Protein AF-A0AAD5QE75-F1 (afdb_monomer)

pLDDT: mean 71.75, std 21.73, range [26.88, 98.44]

Nearest PDB structures (foldseek):
  4ufr-assembly1_A  TM=6.662E-01  e=8.100E-03  Homo sapiens
  4kng-assembly1_A  TM=7.161E-01  e=2.241E-02  Homo sapiens
  7n3t-assembly2_B  TM=7.600E-01  e=3.543E-02  Homo sapiens
  4qxf-assembly1_A  TM=6.062E-01  e=1.418E-02  Homo sapiens
  8wvw-assembly1_A  TM=4.714E-01  e=1.550E-01  Homo sapiens

Sequence (348 aa):
MSASEFANAVCTRVDRNTLTTNCFSACGSKFPLCVNYAARPSNESLKEGDGNYYYQGCAYTKMKTCVSEVGPNACELQCLQAKNEKNEEWIMDVAPPQADRAETSLFLYVDKLKLPPSLRHLKIVGTTELTRKVPLAFASDAFASGSGLQNMTILDVSVESINNNIFPTNLTRLVIQRTQLKVFEPLGNRRLPELRSLDLSENSLEAIPPVVFELESLKELHLQHNSIKDAYLTSSQVSFLRKLDVLDLKVSDDPAENCETALNVTPVIAQLRHPQLLSVLGLMWEDMHTMSVVSEFMNRGTLEEFLLAPDNGLTWRNFKKKAAHDITYDPSMRPSAQYVTAMLQHLP

Radius of gyration: 27.51 Å; Cα contacts (8 Å, |Δi|>4): 706; chains: 1; bounding box: 67×43×83 Å

Mean predicted aligned error: 15.21 Å

Solvent-accessible surface area (backbone atoms only — not comparable to full-atom values): 19349 Å² total; per-residue (Å²): 136,71,89,72,71,59,78,73,55,68,45,69,70,38,93,44,10,28,33,29,36,83,43,70,83,72,38,97,52,100,67,29,40,25,35,41,36,11,57,72,71,91,47,75,74,75,54,69,75,92,72,60,71,42,46,72,44,40,70,83,50,66,30,88,46,43,44,68,63,42,50,94,61,51,28,42,34,35,38,51,45,54,79,44,68,60,72,36,36,40,47,39,39,40,31,77,48,42,69,91,38,62,34,33,37,60,53,38,32,36,42,52,36,61,48,57,69,62,27,28,33,44,36,42,34,30,49,82,88,46,98,60,60,55,57,48,48,69,36,70,39,18,35,51,54,26,81,36,30,29,36,42,38,40,32,37,29,30,30,52,62,38,77,40,40,31,69,38,50,60,24,33,34,42,37,43,30,49,18,55,28,51,43,65,42,46,36,83,95,54,70,47,66,51,25,28,35,43,33,48,25,43,27,45,25,50,48,82,47,72,59,61,78,69,34,81,47,43,29,33,42,35,40,25,44,18,59,58,64,58,68,76,77,53,74,66,53,53,54,53,61,69,66,33,82,38,78,43,64,54,62,48,94,48,63,74,58,39,59,60,48,49,64,41,41,46,61,51,58,58,65,62,76,47,102,58,46,77,45,59,78,47,78,43,69,81,50,91,88,42,75,45,76,42,56,46,71,47,100,84,62,58,69,65,62,59,63,67,40,95,78,71,90,67,46,76,70,59,51,54,55,50,55,58,50,57,70,76,67,48,89,85,72,77,72,76,88,71,64,68,68,66,69,72,77,77,72,136

InterPro domains:
  IPR001611 Leucine-rich repeat [PF13855] (169-228)
  IPR001611 Leucine-rich repeat [PS51450] (194-215)
  IPR003591 Leucine-rich repeat, typical subtype [SM00369] (192-215)
  IPR011009 Protein kinase-like domain superfamily [SSF56112] (264-321)
  IPR032675 Leucine-rich repeat domain superfamily [G3DSA:3.80.10.10] (92-266)

Foldseek 3Di:
DDPPVLQPDADDADQAFEWEQSPSCLAPDPFWIKTWAHDDDPDVVSVPDDDSLRHLACVVQVAPQWDFLRGPNTIIMGTADFPDPPPAEGEAEQDRDHNPHRRYDHGAEQAQGQHDQNHAEYEYEYDPVDPDAAHHYYDACSPQNNNNYAEYEYYRHADQEQQHQPDHQNHQEYAYALHQHAYYNNAPPHANANHAEYHPAHHAHQADHPNLLVRPNYAEYHHHNYNHQDQDDDPSRLVSQVNHVYDHNHHDPDLVSCVVSLVSCFNVVQSNDDQFFQGFPGWDAPDSRDIDTRTDGDPDGYPVVVQPPPDPPDDPVVVVVVVVVVVVPPPVDDDDPPPVVVVPPDDD

Structure (mmCIF, N/CA/C/O backbone):
data_AF-A0AAD5QE75-F1
#
_entry.id   AF-A0AAD5QE75-F1
#
loop_
_atom_site.group_PDB
_atom_site.id
_atom_site.type_symbol
_atom_site.label_atom_id
_atom_site.label_alt_id
_atom_site.label_comp_id
_atom_site.label_asym_id
_atom_site.label_entity_id
_atom_site.label_seq_id
_atom_site.pdbx_PDB_ins_code
_atom_site.Cartn_x
_atom_site.Cartn_y
_atom_site.Cartn_z
_atom_site.occupancy
_atom_site.B_iso_or_equiv
_atom_site.auth_seq_id
_atom_site.auth_comp_id
_atom_site.auth_asym_id
_atom_site.auth_atom_id
_atom_site.pdbx_PDB_model_num
ATOM 1 N N . MET A 1 1 ? -6.582 16.476 -20.661 1.00 41.59 1 MET A N 1
ATOM 2 C CA . MET A 1 1 ? -5.282 16.837 -21.269 1.00 41.59 1 MET A CA 1
ATOM 3 C C . MET A 1 1 ? -5.166 16.108 -22.598 1.00 41.59 1 MET A C 1
ATOM 5 O O . MET A 1 1 ? -5.409 14.906 -22.632 1.00 41.59 1 MET A O 1
ATOM 9 N N . SER A 1 2 ? -4.960 16.851 -23.687 1.00 33.44 2 SER A N 1
ATOM 10 C CA . SER A 1 2 ? -4.963 16.365 -25.076 1.00 33.44 2 SER A CA 1
ATOM 11 C C . SER A 1 2 ? -3.724 15.524 -25.405 1.00 33.44 2 SER A C 1
ATOM 13 O O . SER A 1 2 ? -2.684 15.648 -24.765 1.00 33.44 2 SER A O 1
ATOM 15 N N . ALA 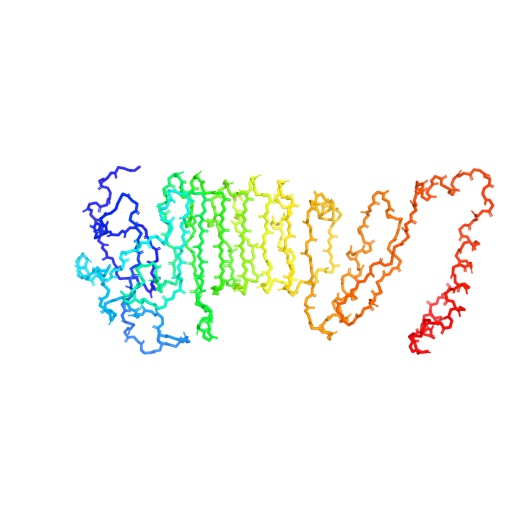A 1 3 ? -3.816 14.696 -26.449 1.00 36.47 3 ALA A N 1
ATOM 16 C CA . ALA A 1 3 ? -2.750 13.820 -26.957 1.00 36.47 3 ALA A CA 1
ATOM 17 C C . ALA A 1 3 ? -1.451 14.547 -27.398 1.00 36.47 3 ALA A C 1
ATOM 19 O O . ALA A 1 3 ? -0.483 13.902 -27.786 1.00 36.47 3 ALA A O 1
ATOM 20 N N . SER A 1 4 ? -1.413 15.880 -27.324 1.00 38.09 4 SER A N 1
ATOM 21 C CA . SER A 1 4 ? -0.320 16.745 -27.777 1.00 38.09 4 SER A CA 1
ATOM 22 C C . SER A 1 4 ? 0.799 16.981 -26.753 1.00 38.09 4 SER A C 1
ATOM 24 O O . SER A 1 4 ? 1.866 17.431 -27.149 1.00 38.09 4 SER A O 1
ATOM 26 N N . GLU A 1 5 ? 0.606 16.688 -25.461 1.00 44.78 5 GLU A N 1
ATOM 27 C CA . GLU A 1 5 ? 1.659 16.895 -24.439 1.00 44.78 5 GLU A CA 1
ATOM 28 C C . GLU A 1 5 ? 2.673 15.740 -24.361 1.00 44.78 5 GLU A C 1
ATOM 30 O O . GLU A 1 5 ? 3.778 15.925 -23.863 1.00 44.78 5 GLU A O 1
ATOM 35 N N . PHE A 1 6 ? 2.344 14.560 -24.901 1.00 46.94 6 PHE A N 1
ATOM 36 C CA . PHE A 1 6 ? 3.234 13.387 -24.888 1.00 46.94 6 PHE A CA 1
ATOM 37 C C . PHE A 1 6 ? 4.093 13.247 -26.147 1.00 46.94 6 PHE A C 1
ATOM 39 O O . PHE A 1 6 ? 5.061 12.492 -26.135 1.00 46.94 6 PHE A O 1
ATOM 46 N N . ALA A 1 7 ? 3.791 13.995 -27.213 1.00 44.53 7 ALA A N 1
ATOM 47 C CA . ALA A 1 7 ? 4.540 13.927 -28.469 1.00 44.53 7 ALA A CA 1
ATOM 48 C C . ALA A 1 7 ? 5.992 14.441 -28.345 1.00 44.53 7 ALA A C 1
ATOM 50 O O . ALA A 1 7 ? 6.818 14.111 -29.187 1.00 44.53 7 ALA A O 1
ATOM 51 N N . ASN A 1 8 ? 6.311 15.188 -27.277 1.00 50.94 8 ASN A N 1
ATOM 52 C CA . ASN A 1 8 ? 7.639 15.762 -27.016 1.00 50.94 8 ASN A CA 1
ATOM 53 C C . ASN A 1 8 ? 8.255 15.324 -25.674 1.00 50.94 8 ASN A C 1
ATOM 55 O O . ASN A 1 8 ? 9.246 15.910 -25.236 1.00 50.94 8 ASN A O 1
ATOM 59 N N . ALA A 1 9 ? 7.681 14.331 -24.987 1.00 66.38 9 ALA A N 1
ATOM 60 C CA . ALA A 1 9 ? 8.251 13.858 -23.731 1.00 66.38 9 ALA A CA 1
ATOM 61 C C . ALA A 1 9 ? 9.577 13.133 -24.013 1.00 66.38 9 ALA A C 1
ATOM 63 O O . ALA A 1 9 ? 9.605 12.060 -24.613 1.00 66.38 9 ALA A O 1
ATOM 64 N N . VAL A 1 10 ? 10.687 13.737 -23.597 1.00 79.69 10 VAL A N 1
ATOM 65 C CA . VAL A 1 10 ? 12.014 13.125 -23.676 1.00 79.69 10 VAL A CA 1
ATOM 66 C C . VAL A 1 10 ? 12.173 12.184 -22.492 1.00 79.69 10 VAL A C 1
ATOM 68 O O . VAL A 1 10 ? 12.075 12.619 -21.345 1.00 79.69 10 VAL A O 1
ATOM 71 N N . CYS A 1 11 ? 12.438 10.905 -22.758 1.00 85.38 11 CYS A N 1
ATOM 72 C CA . CYS A 1 11 ? 12.777 9.988 -21.681 1.00 85.38 11 CYS A CA 1
ATOM 73 C C . CYS A 1 11 ? 14.084 10.422 -21.022 1.00 85.38 11 CYS A C 1
ATOM 75 O O . CYS A 1 11 ? 15.096 10.594 -21.701 1.00 85.38 11 CYS A O 1
ATOM 77 N N . THR A 1 12 ? 14.063 10.610 -19.708 1.00 84.56 12 THR A N 1
ATOM 78 C CA . THR A 1 12 ? 15.249 10.820 -18.882 1.00 84.56 12 THR A CA 1
ATOM 79 C C . THR A 1 12 ? 15.516 9.564 -18.067 1.00 84.56 12 THR A C 1
ATOM 81 O O . THR A 1 12 ? 14.592 8.862 -17.643 1.00 84.56 12 THR A O 1
ATOM 84 N N . ARG A 1 13 ? 16.799 9.259 -17.863 1.00 81.88 13 ARG A N 1
ATOM 85 C CA . ARG A 1 13 ? 17.197 8.160 -16.983 1.00 81.88 13 ARG A CA 1
ATOM 86 C C . ARG A 1 13 ? 16.796 8.515 -15.559 1.00 81.88 13 ARG A C 1
ATOM 88 O O . ARG A 1 13 ? 17.139 9.588 -15.072 1.00 81.88 13 ARG A O 1
ATOM 95 N N . VAL A 1 14 ? 16.042 7.618 -14.943 1.00 86.25 14 VAL A N 1
ATOM 96 C CA . VAL A 1 14 ? 15.580 7.746 -13.563 1.00 86.25 14 VAL A CA 1
ATOM 97 C C . VAL A 1 14 ? 16.655 7.257 -12.600 1.00 86.25 14 VAL A C 1
ATOM 99 O O . VAL A 1 14 ? 17.498 6.439 -12.967 1.00 86.25 14 VAL A O 1
ATOM 102 N N . ASP A 1 15 ? 16.607 7.735 -11.359 1.00 83.69 15 ASP A N 1
ATOM 103 C CA . ASP A 1 15 ? 17.534 7.299 -10.308 1.00 83.69 15 ASP A CA 1
ATOM 104 C C . ASP A 1 15 ? 17.198 5.897 -9.782 1.00 83.69 15 ASP A C 1
ATOM 106 O O . ASP A 1 15 ? 18.055 5.205 -9.237 1.00 83.69 15 ASP A O 1
ATOM 110 N N . ARG A 1 16 ? 15.934 5.471 -9.920 1.00 87.69 16 ARG A N 1
ATOM 111 C CA . ARG A 1 16 ? 15.419 4.169 -9.470 1.00 87.69 16 ARG A CA 1
ATOM 112 C C . ARG A 1 16 ? 14.416 3.625 -10.476 1.00 87.69 16 ARG A C 1
ATOM 114 O O . ARG A 1 16 ? 13.690 4.412 -11.081 1.00 87.69 16 ARG A O 1
ATOM 121 N N . ASN A 1 17 ? 14.318 2.301 -10.598 1.00 91.69 17 ASN A N 1
ATOM 122 C CA . ASN A 1 17 ? 13.326 1.667 -11.470 1.00 91.69 17 ASN A CA 1
ATOM 123 C C . ASN A 1 17 ? 11.926 2.188 -11.146 1.00 91.69 17 ASN A C 1
ATOM 125 O O . ASN A 1 17 ? 11.450 2.038 -10.018 1.00 91.69 17 ASN A O 1
ATOM 129 N N . THR A 1 18 ? 11.289 2.812 -12.129 1.00 93.25 18 THR A N 1
ATOM 130 C CA . THR A 1 18 ? 10.059 3.575 -11.925 1.00 93.25 18 THR A CA 1
ATOM 131 C C . THR A 1 18 ? 8.933 2.991 -12.757 1.00 93.25 18 THR A C 1
ATOM 133 O O . THR A 1 18 ? 9.005 2.987 -13.985 1.00 93.25 18 THR A O 1
ATOM 136 N N . LEU A 1 19 ? 7.880 2.533 -12.087 1.00 94.94 19 LEU A N 1
ATOM 137 C CA . LEU A 1 19 ? 6.618 2.162 -12.705 1.00 94.94 19 LEU A CA 1
ATOM 138 C C . LEU A 1 19 ? 5.841 3.430 -13.067 1.00 94.94 19 LEU A C 1
ATOM 140 O O . LEU A 1 19 ? 5.550 4.254 -12.201 1.00 94.94 19 LEU A O 1
ATOM 144 N N . THR A 1 20 ? 5.484 3.576 -14.339 1.00 93.75 20 THR A N 1
ATOM 145 C CA . THR A 1 20 ? 4.761 4.743 -14.846 1.00 93.75 20 THR A CA 1
ATOM 146 C C . THR A 1 20 ? 3.844 4.369 -16.008 1.00 93.75 20 THR A C 1
ATOM 148 O O . THR A 1 20 ? 3.914 3.282 -16.580 1.00 93.75 20 THR A O 1
ATOM 151 N N . THR A 1 21 ? 2.974 5.307 -16.376 1.00 91.88 21 THR A N 1
ATOM 152 C CA . THR A 1 21 ? 2.206 5.250 -17.630 1.00 91.88 21 THR A CA 1
ATOM 153 C C . THR A 1 21 ? 2.757 6.172 -18.714 1.00 91.88 21 THR A C 1
ATOM 155 O O . THR A 1 21 ? 2.266 6.188 -19.844 1.00 91.88 21 THR A O 1
ATOM 158 N N . ASN A 1 22 ? 3.800 6.945 -18.403 1.00 90.88 22 ASN A N 1
ATOM 159 C CA . ASN A 1 22 ? 4.518 7.731 -19.394 1.00 90.88 22 ASN A CA 1
ATOM 160 C C . ASN A 1 22 ? 5.547 6.858 -20.121 1.00 90.88 22 ASN A C 1
ATOM 162 O O . ASN A 1 22 ? 6.738 6.908 -19.840 1.00 90.88 22 ASN A O 1
ATOM 166 N N . CYS A 1 23 ? 5.070 6.044 -21.059 1.00 91.25 23 CYS A N 1
ATOM 167 C CA . CYS A 1 23 ? 5.911 5.088 -21.780 1.00 91.25 23 CYS A CA 1
ATOM 168 C C . CYS A 1 23 ? 6.504 5.641 -23.080 1.00 91.25 23 CYS A C 1
ATOM 170 O O . CYS A 1 23 ? 6.894 4.856 -23.935 1.00 91.25 23 CYS A O 1
ATOM 172 N N . PHE A 1 24 ? 6.535 6.968 -23.263 1.00 89.69 24 PHE A N 1
ATOM 173 C CA . PHE A 1 24 ? 7.198 7.649 -24.391 1.00 89.69 24 PHE A CA 1
ATOM 174 C C . PHE A 1 24 ? 6.843 7.078 -25.777 1.00 89.69 24 PHE A C 1
ATOM 176 O O . PHE A 1 24 ? 7.686 6.987 -26.665 1.00 89.69 24 PHE A O 1
ATOM 183 N N . SER A 1 25 ? 5.586 6.661 -25.954 1.00 86.50 25 SER A N 1
ATOM 184 C CA . SER A 1 25 ? 5.075 5.986 -27.161 1.00 86.50 25 SER A CA 1
ATOM 185 C C . SER A 1 25 ? 5.722 4.629 -27.496 1.00 86.50 25 SER A C 1
ATOM 187 O O . SER A 1 25 ? 5.431 4.066 -28.546 1.00 86.50 25 SER A O 1
ATOM 189 N N . ALA A 1 26 ? 6.552 4.073 -26.608 1.00 89.38 26 ALA A N 1
ATOM 190 C CA . ALA A 1 26 ? 7.213 2.781 -26.792 1.00 89.38 26 ALA A CA 1
ATOM 191 C C . ALA A 1 26 ? 6.274 1.584 -26.560 1.00 89.38 26 ALA A C 1
ATOM 193 O O . ALA A 1 26 ? 6.422 0.546 -27.199 1.00 89.38 26 ALA A O 1
ATOM 194 N N . CYS A 1 27 ? 5.292 1.722 -25.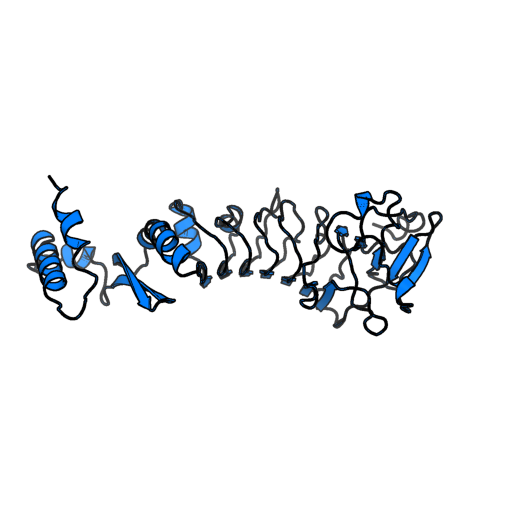663 1.00 89.56 27 CYS A N 1
ATOM 195 C CA . CYS A 1 27 ? 4.354 0.651 -25.324 1.00 89.56 27 CYS A CA 1
ATOM 196 C C . CYS A 1 27 ? 2.999 0.874 -26.016 1.00 89.56 27 CYS A C 1
ATOM 198 O O . CYS A 1 27 ? 2.302 1.847 -25.731 1.00 89.56 27 CYS A O 1
ATOM 200 N N . GLY A 1 28 ? 2.626 -0.021 -26.937 1.00 77.56 28 GLY A N 1
ATOM 201 C CA . GLY A 1 28 ? 1.464 0.107 -27.832 1.00 77.56 28 GLY A CA 1
ATOM 202 C C . GLY A 1 28 ? 0.093 -0.176 -27.199 1.00 77.56 28 GLY A C 1
ATOM 203 O O . GLY A 1 28 ? -0.627 -1.043 -27.684 1.00 77.56 28 GLY A O 1
ATOM 204 N N . SER A 1 29 ? -0.286 0.545 -26.138 1.00 76.44 29 SER A N 1
ATOM 205 C CA . SER A 1 29 ? -1.600 0.438 -25.473 1.00 76.44 29 SER A CA 1
ATOM 206 C C . SER A 1 29 ? -2.258 1.809 -25.273 1.00 76.44 29 SER A C 1
ATOM 208 O O . SER A 1 29 ? -1.580 2.831 -25.190 1.00 76.44 29 SER A O 1
ATOM 210 N N . LYS A 1 30 ? -3.596 1.834 -25.160 1.00 76.25 30 LYS A N 1
ATOM 211 C CA . LYS A 1 30 ? -4.371 3.034 -24.783 1.00 76.25 30 LYS A CA 1
ATOM 212 C C . LYS A 1 30 ? -4.062 3.491 -23.350 1.00 76.25 30 LYS A C 1
ATOM 214 O O . LYS A 1 30 ? -4.105 4.687 -23.072 1.00 76.25 30 LYS A O 1
ATOM 219 N N . PHE A 1 31 ? -3.750 2.546 -22.465 1.00 79.56 31 PHE A N 1
ATOM 220 C CA . PHE A 1 31 ? -3.297 2.784 -21.094 1.00 79.56 31 PHE A CA 1
ATOM 221 C C . PHE A 1 31 ? -1.982 2.024 -20.900 1.00 79.56 31 PHE A C 1
ATOM 223 O O . PHE A 1 31 ? -1.985 0.929 -20.337 1.00 79.56 31 PHE A O 1
ATOM 230 N N . PRO A 1 32 ? -0.871 2.531 -21.460 1.00 87.81 32 PRO A N 1
ATOM 231 C CA . PRO A 1 32 ? 0.389 1.817 -21.410 1.00 87.81 32 PRO A CA 1
ATOM 232 C C . PRO A 1 32 ? 0.920 1.837 -19.982 1.00 87.81 32 PRO A C 1
ATOM 234 O O . PRO A 1 32 ? 0.926 2.882 -19.336 1.00 87.81 32 PRO A O 1
ATOM 237 N N . LEU A 1 33 ? 1.370 0.682 -19.509 1.00 91.25 33 LEU A N 1
ATOM 238 C CA . LEU A 1 33 ? 2.074 0.541 -18.247 1.00 91.25 33 LEU A CA 1
ATOM 239 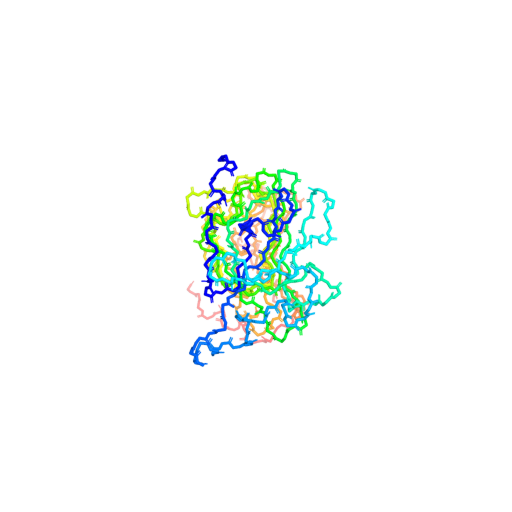C C . LEU A 1 33 ? 3.490 0.070 -18.556 1.00 91.25 33 LEU A C 1
ATOM 241 O O . LEU A 1 33 ? 3.682 -0.861 -19.340 1.00 91.25 33 LEU A O 1
ATOM 245 N N . CYS A 1 34 ? 4.482 0.720 -17.967 1.00 93.19 34 CYS A N 1
ATOM 246 C CA . CYS A 1 34 ? 5.869 0.347 -18.170 1.00 93.19 34 CYS A CA 1
ATOM 247 C C . CYS A 1 34 ? 6.727 0.651 -16.954 1.00 93.19 34 CYS A C 1
ATOM 249 O O . CYS A 1 34 ? 6.409 1.521 -16.143 1.00 93.19 34 CYS A O 1
ATOM 251 N N . VAL A 1 35 ? 7.849 -0.054 -16.869 1.00 94.06 35 VAL A N 1
ATOM 252 C CA . VAL A 1 35 ? 8.922 0.262 -15.928 1.00 94.06 35 VAL A CA 1
ATOM 253 C C . VAL A 1 35 ? 10.066 0.902 -16.695 1.00 94.06 35 VAL A C 1
ATOM 255 O O . VAL A 1 35 ? 10.591 0.295 -17.624 1.00 94.06 35 VAL A O 1
ATOM 258 N N . ASN A 1 36 ? 10.428 2.129 -16.317 1.00 92.62 36 ASN A N 1
ATOM 259 C CA . ASN A 1 36 ? 11.647 2.796 -16.763 1.00 92.62 36 ASN A CA 1
ATOM 260 C C . ASN A 1 36 ? 12.789 2.391 -15.835 1.00 92.62 36 ASN A C 1
ATOM 262 O O . ASN A 1 36 ? 12.744 2.695 -14.639 1.00 92.62 36 ASN A O 1
ATOM 266 N N . TYR A 1 37 ? 13.774 1.674 -16.367 1.00 90.06 37 TYR A N 1
ATOM 267 C CA . TYR A 1 37 ? 14.904 1.201 -15.579 1.00 90.06 37 TYR A CA 1
ATOM 268 C C . TYR A 1 37 ? 15.910 2.315 -15.340 1.00 90.06 37 TYR A C 1
ATOM 270 O O . TYR A 1 37 ? 16.228 3.105 -16.234 1.00 90.06 37 TYR A O 1
ATOM 278 N N . ALA A 1 38 ? 16.428 2.369 -14.115 1.00 86.81 38 ALA A N 1
ATOM 279 C CA . ALA A 1 38 ? 17.503 3.291 -13.816 1.00 86.81 38 ALA A CA 1
ATOM 280 C C . ALA A 1 38 ? 18.792 2.861 -14.521 1.00 86.81 38 ALA A C 1
ATOM 282 O O . ALA A 1 38 ? 19.028 1.690 -14.833 1.00 86.81 38 ALA A O 1
ATOM 283 N N . ALA A 1 39 ? 19.644 3.845 -14.797 1.00 78.06 39 ALA A N 1
ATOM 284 C CA . ALA A 1 39 ? 20.957 3.550 -15.340 1.00 78.06 39 ALA A CA 1
ATOM 285 C C . ALA A 1 39 ? 21.783 2.781 -14.307 1.00 78.06 39 ALA A C 1
ATOM 287 O O . ALA A 1 39 ? 21.633 2.972 -13.099 1.00 78.06 39 ALA A O 1
ATOM 288 N N . ARG A 1 40 ? 22.740 1.981 -14.788 1.00 74.50 40 ARG A N 1
ATOM 289 C CA . ARG A 1 40 ? 23.777 1.432 -13.915 1.00 74.50 40 ARG A CA 1
ATOM 290 C C . ARG A 1 40 ? 24.412 2.587 -13.123 1.00 74.50 40 ARG A C 1
ATOM 292 O O . ARG A 1 40 ? 24.909 3.522 -13.759 1.00 74.50 40 ARG A O 1
ATOM 299 N N . PRO A 1 41 ? 24.405 2.541 -11.779 1.00 66.31 41 PRO A N 1
ATOM 300 C CA . PRO A 1 41 ? 24.979 3.613 -10.982 1.00 66.31 41 PRO A CA 1
ATOM 301 C C . PRO A 1 41 ? 26.456 3.794 -11.345 1.00 66.31 41 PRO A C 1
ATOM 303 O O . PRO A 1 41 ? 27.197 2.818 -11.487 1.00 66.31 41 PRO A O 1
ATOM 306 N N . SER A 1 42 ? 26.876 5.048 -11.522 1.00 61.44 42 SER A N 1
ATOM 307 C CA . SER A 1 42 ? 28.263 5.409 -11.844 1.00 61.44 42 SER A CA 1
ATOM 308 C C . SER A 1 42 ? 29.207 5.231 -10.654 1.00 61.44 42 SER A C 1
ATOM 310 O O . SER A 1 42 ? 30.406 5.051 -10.849 1.00 61.44 42 SER A O 1
ATOM 312 N N . ASN A 1 43 ? 28.670 5.258 -9.431 1.00 60.88 43 ASN A N 1
ATOM 313 C CA . ASN A 1 43 ? 29.417 5.087 -8.194 1.00 60.88 43 ASN A CA 1
ATOM 314 C C . ASN A 1 43 ? 29.146 3.703 -7.584 1.00 60.88 43 ASN A C 1
ATOM 316 O O . ASN A 1 43 ? 27.992 3.324 -7.384 1.00 60.88 43 ASN A O 1
ATOM 320 N N . GLU A 1 44 ? 30.202 2.954 -7.259 1.00 57.22 44 GLU A N 1
ATOM 321 C CA . GLU A 1 44 ? 30.068 1.638 -6.633 1.00 57.22 44 GLU A CA 1
ATOM 322 C C . GLU A 1 44 ? 29.479 1.701 -5.220 1.00 57.22 44 GLU A C 1
ATOM 324 O O . GLU A 1 44 ? 28.855 0.734 -4.808 1.00 57.22 44 GLU A O 1
ATOM 329 N N . SER A 1 45 ? 29.576 2.827 -4.505 1.00 51.78 45 SER A N 1
ATOM 330 C CA . SER A 1 45 ? 28.924 2.982 -3.195 1.00 51.78 45 SER A CA 1
ATOM 331 C C . SER A 1 45 ? 27.408 3.195 -3.288 1.00 51.78 45 SER A C 1
ATOM 333 O O . SER A 1 45 ? 26.695 2.954 -2.324 1.00 51.78 45 SER A O 1
ATOM 335 N N . LEU A 1 46 ? 26.876 3.558 -4.465 1.00 51.62 46 LEU A N 1
ATOM 336 C CA . LEU A 1 46 ? 25.429 3.513 -4.739 1.00 51.62 46 LEU A CA 1
ATOM 337 C C . LEU A 1 46 ? 24.936 2.075 -4.984 1.00 51.62 46 LEU A C 1
ATOM 339 O O . LEU A 1 46 ? 23.739 1.857 -5.161 1.00 51.62 46 LEU A O 1
ATOM 343 N N . LYS A 1 47 ? 25.850 1.090 -5.005 1.00 50.97 47 LYS A N 1
ATOM 344 C CA . LYS A 1 47 ? 25.500 -0.334 -4.923 1.00 50.97 47 LYS A CA 1
ATOM 345 C C . LYS A 1 47 ? 25.150 -0.758 -3.493 1.00 50.97 47 LYS A C 1
ATOM 347 O O . LYS A 1 47 ? 24.625 -1.859 -3.329 1.00 50.97 47 LYS A O 1
ATOM 352 N N . GLU A 1 48 ? 25.463 0.043 -2.469 1.00 39.50 48 GLU A N 1
ATOM 353 C CA . GLU A 1 48 ? 25.269 -0.370 -1.078 1.00 39.50 48 GLU A CA 1
ATOM 354 C C . GLU A 1 48 ? 23.826 -0.166 -0.616 1.00 39.50 48 GLU A C 1
ATOM 356 O O . GLU A 1 48 ? 23.283 0.938 -0.605 1.00 39.50 48 GLU A O 1
ATOM 361 N N . GLY A 1 49 ? 23.219 -1.301 -0.265 1.00 41.28 49 GLY A N 1
ATOM 362 C CA . GLY A 1 49 ? 21.813 -1.453 0.075 1.00 41.28 49 GLY A CA 1
ATOM 363 C C . GLY A 1 49 ? 21.204 -2.680 -0.608 1.00 41.28 49 GLY A C 1
ATOM 364 O O . GLY A 1 49 ? 20.309 -2.557 -1.436 1.00 41.28 49 GLY A O 1
ATOM 365 N N . ASP A 1 50 ? 21.696 -3.874 -0.270 1.00 50.31 50 ASP A N 1
ATOM 366 C CA . ASP A 1 50 ? 20.867 -5.085 -0.222 1.00 50.31 50 ASP A CA 1
ATOM 367 C C . ASP A 1 50 ? 20.230 -5.673 -1.508 1.00 50.31 50 ASP A C 1
ATOM 369 O O . ASP A 1 50 ? 19.184 -6.310 -1.397 1.00 50.31 50 ASP A O 1
ATOM 373 N N . GLY A 1 51 ? 20.857 -5.611 -2.696 1.00 55.44 51 GLY A N 1
ATOM 374 C CA . GLY A 1 51 ? 20.459 -6.534 -3.790 1.00 55.44 51 GLY A CA 1
ATOM 375 C C . GLY A 1 51 ? 20.585 -6.094 -5.250 1.00 55.44 51 GLY A C 1
ATOM 376 O O . GLY A 1 51 ? 20.010 -6.747 -6.113 1.00 55.44 51 GLY A O 1
ATOM 377 N N . ASN A 1 52 ? 21.336 -5.037 -5.581 1.00 62.09 52 ASN A N 1
ATOM 378 C CA . ASN A 1 52 ? 21.546 -4.610 -6.980 1.00 62.09 52 ASN A CA 1
ATOM 379 C C . ASN A 1 52 ? 20.244 -4.260 -7.747 1.00 62.09 52 ASN A C 1
ATOM 381 O O . ASN A 1 52 ? 20.195 -4.337 -8.976 1.00 62.09 52 ASN A O 1
ATOM 385 N N . TYR A 1 53 ? 19.196 -3.829 -7.035 1.00 69.50 53 TYR A N 1
ATOM 386 C CA . TYR A 1 53 ? 17.863 -3.631 -7.614 1.00 69.50 53 TYR A CA 1
ATOM 387 C C . TYR A 1 53 ? 17.773 -2.513 -8.672 1.00 69.50 53 TYR A C 1
ATOM 389 O O . TYR A 1 53 ? 16.829 -2.478 -9.454 1.00 69.50 53 TYR A O 1
ATOM 397 N N . TYR A 1 54 ? 18.746 -1.598 -8.718 1.00 66.69 54 TYR A N 1
ATOM 398 C CA . TYR A 1 54 ? 18.681 -0.373 -9.522 1.00 66.69 54 TYR A CA 1
ATOM 399 C C . TYR A 1 54 ? 18.837 -0.564 -11.034 1.00 66.69 54 TYR A C 1
ATOM 401 O O . TYR A 1 54 ? 18.391 0.295 -11.773 1.00 66.69 54 TYR A O 1
ATOM 409 N N . TYR A 1 55 ? 19.485 -1.623 -11.525 1.00 70.38 55 TYR A N 1
ATOM 410 C CA . TYR A 1 55 ? 19.802 -1.709 -12.964 1.00 70.38 55 TYR A CA 1
ATOM 411 C C . TYR A 1 55 ? 19.554 -3.080 -13.594 1.00 70.38 55 TYR A C 1
ATOM 413 O O . TYR A 1 55 ? 19.843 -3.266 -14.774 1.00 70.38 55 TYR A O 1
ATOM 421 N N . GLN A 1 56 ? 19.048 -4.056 -12.833 1.00 72.56 56 GLN A N 1
ATOM 422 C CA . GLN A 1 56 ? 18.691 -5.372 -13.367 1.00 72.56 56 GLN A CA 1
ATOM 423 C C . GLN A 1 56 ? 17.399 -5.267 -14.190 1.00 72.56 56 GLN A C 1
ATOM 425 O O . GLN A 1 56 ? 16.317 -5.650 -13.751 1.00 72.56 56 GLN A O 1
ATOM 430 N N . GLY A 1 57 ? 17.543 -4.663 -15.370 1.00 72.31 57 GLY A N 1
ATOM 431 C CA . GLY A 1 57 ? 16.499 -4.459 -16.357 1.00 72.31 57 GLY A CA 1
ATOM 432 C C . GLY A 1 57 ? 16.146 -5.728 -17.115 1.00 72.31 57 GLY A C 1
ATOM 433 O O . GLY A 1 57 ? 16.850 -6.743 -17.074 1.00 72.31 57 GLY A O 1
ATOM 434 N N . CYS A 1 58 ? 15.035 -5.665 -17.836 1.00 80.25 58 CYS A N 1
ATOM 435 C CA . CYS A 1 58 ? 14.524 -6.795 -18.594 1.00 80.25 58 CYS A CA 1
ATOM 436 C C . CYS A 1 58 ? 15.414 -7.145 -19.814 1.00 80.25 58 CYS A C 1
ATOM 438 O O . CYS A 1 58 ? 15.327 -8.259 -20.341 1.00 80.25 58 CYS A O 1
ATOM 440 N N . ALA A 1 59 ? 16.303 -6.244 -20.273 1.00 75.69 59 ALA A N 1
ATOM 441 C CA . ALA A 1 59 ? 17.212 -6.534 -21.386 1.00 75.69 59 ALA A CA 1
ATOM 442 C C . ALA A 1 59 ? 18.186 -7.672 -21.053 1.00 75.69 59 ALA A C 1
ATOM 444 O O . ALA A 1 59 ? 18.516 -8.478 -21.927 1.00 75.69 59 ALA A O 1
ATOM 445 N N . TYR A 1 60 ? 18.590 -7.798 -19.783 1.00 71.00 60 TYR A N 1
ATOM 446 C CA . TYR A 1 60 ? 19.411 -8.920 -19.321 1.00 71.00 60 TYR A CA 1
ATOM 447 C C . TYR A 1 60 ? 18.711 -10.267 -19.550 1.00 71.00 60 TYR A C 1
ATOM 449 O O . TYR A 1 60 ? 19.343 -11.249 -19.942 1.00 71.00 60 TYR A O 1
ATOM 457 N N . THR A 1 61 ? 17.392 -10.303 -19.367 1.00 73.19 61 THR A N 1
ATOM 458 C CA . THR A 1 61 ? 16.568 -11.510 -19.497 1.00 73.19 61 THR A CA 1
ATOM 459 C C . THR A 1 61 ? 15.971 -11.690 -20.892 1.00 73.19 61 THR A C 1
ATOM 461 O O . THR A 1 61 ? 15.229 -12.645 -21.119 1.00 73.19 61 THR A O 1
ATOM 464 N N . LYS A 1 62 ? 16.341 -10.826 -21.853 1.00 80.25 62 LYS A N 1
ATOM 465 C CA . LYS A 1 62 ? 15.898 -10.861 -23.259 1.00 80.25 62 LYS A CA 1
ATOM 466 C C . LYS A 1 62 ? 14.374 -10.939 -23.401 1.00 80.25 62 LYS A C 1
ATOM 468 O O . LYS A 1 62 ? 13.861 -11.622 -24.292 1.00 80.25 62 LYS A O 1
ATOM 473 N N . MET A 1 63 ? 13.642 -10.260 -22.520 1.00 85.56 63 MET A N 1
ATOM 474 C CA . MET A 1 63 ? 12.183 -10.255 -22.585 1.00 85.56 63 MET A CA 1
ATOM 475 C C . MET A 1 63 ? 11.703 -9.533 -23.845 1.00 85.56 63 MET A C 1
ATOM 477 O O . MET A 1 63 ? 12.219 -8.484 -24.222 1.00 85.56 63 MET A O 1
ATOM 481 N N . LYS A 1 64 ? 10.655 -10.069 -24.482 1.00 85.69 64 LYS A N 1
ATOM 482 C CA . LYS A 1 64 ? 10.035 -9.446 -25.669 1.00 85.69 64 LYS A CA 1
ATOM 483 C C . LYS A 1 64 ? 9.401 -8.086 -25.374 1.00 85.69 64 LYS A C 1
ATOM 485 O O . LYS A 1 64 ? 9.165 -7.312 -26.292 1.00 85.69 64 LYS A O 1
ATOM 490 N N . THR A 1 65 ? 9.089 -7.826 -24.111 1.00 89.31 65 THR A N 1
ATOM 491 C CA . THR A 1 65 ? 8.503 -6.574 -23.633 1.00 89.31 65 THR A CA 1
ATOM 492 C C . THR A 1 65 ? 9.525 -5.454 -23.450 1.00 89.31 65 THR A C 1
ATOM 494 O O . THR A 1 65 ? 9.123 -4.328 -23.162 1.00 89.31 65 THR A O 1
ATOM 497 N N . CYS A 1 66 ? 10.822 -5.732 -23.607 1.00 90.75 66 CYS A N 1
ATOM 498 C CA . CYS A 1 66 ? 11.862 -4.720 -23.482 1.00 90.75 66 CYS A CA 1
ATOM 499 C C . CYS A 1 66 ? 11.947 -3.830 -24.710 1.00 90.75 66 CYS A C 1
ATOM 501 O O . CYS A 1 66 ? 11.994 -4.311 -25.843 1.00 90.75 66 CYS A O 1
ATOM 503 N N . VAL A 1 67 ? 12.070 -2.532 -24.464 1.00 91.38 67 VAL A N 1
ATOM 504 C CA . VAL A 1 67 ? 12.354 -1.524 -25.477 1.00 91.38 67 VAL A CA 1
ATOM 505 C C . VAL A 1 67 ? 13.570 -0.728 -25.021 1.00 91.38 67 VAL A C 1
ATOM 507 O O . VAL A 1 67 ? 13.557 -0.100 -23.963 1.00 91.38 67 VAL A O 1
ATOM 510 N N . SER A 1 68 ? 14.634 -0.775 -25.814 1.00 89.12 68 SER A N 1
ATOM 511 C CA . SER A 1 68 ? 15.871 -0.028 -25.581 1.00 89.12 68 SER A CA 1
ATOM 512 C C . SER A 1 68 ? 15.949 1.184 -26.506 1.00 89.12 68 SER A C 1
ATOM 514 O O . SER A 1 68 ? 15.184 1.294 -27.462 1.00 89.12 68 SER A O 1
ATOM 516 N N . GLU A 1 69 ? 16.887 2.089 -26.218 1.00 87.00 69 GLU A N 1
ATOM 517 C CA . GLU A 1 69 ? 17.138 3.296 -27.020 1.00 87.00 69 GLU A CA 1
ATOM 518 C C . GLU A 1 69 ? 15.909 4.219 -27.139 1.00 87.00 69 GLU A C 1
ATOM 520 O O . GLU A 1 69 ? 15.722 4.927 -28.129 1.00 87.00 69 GLU A O 1
ATOM 525 N N . VAL A 1 70 ? 15.060 4.244 -26.102 1.00 88.31 70 VAL A N 1
ATOM 526 C CA . VAL A 1 70 ? 13.856 5.082 -26.098 1.00 88.31 70 VAL A CA 1
ATOM 527 C C . VAL A 1 70 ? 14.228 6.540 -25.833 1.00 88.31 70 VAL A C 1
ATOM 529 O O . VAL A 1 70 ? 14.701 6.895 -24.749 1.00 88.31 70 VAL A O 1
ATOM 532 N N . GLY A 1 71 ? 13.967 7.395 -26.823 1.00 82.88 71 GLY A N 1
ATOM 533 C CA . GLY A 1 71 ? 14.258 8.827 -26.765 1.00 82.88 71 GLY A CA 1
ATOM 534 C C . GLY A 1 71 ? 15.761 9.156 -26.813 1.00 82.88 71 GLY A C 1
ATOM 535 O O . GLY A 1 71 ? 16.610 8.266 -26.839 1.00 82.88 71 GLY A O 1
ATOM 536 N N . PRO A 1 72 ? 16.127 10.450 -26.802 1.00 78.94 72 PRO A N 1
ATOM 537 C CA . PRO A 1 72 ? 17.510 10.891 -27.013 1.00 78.94 72 PRO A CA 1
ATOM 538 C C . PRO A 1 72 ? 18.488 10.487 -25.895 1.00 78.94 72 PRO A C 1
ATOM 540 O O . PRO A 1 72 ? 19.693 10.510 -26.118 1.00 78.94 72 PRO A O 1
ATOM 543 N N . ASN A 1 73 ? 18.000 10.087 -24.714 1.00 80.00 73 ASN A N 1
ATOM 544 C CA . ASN A 1 73 ? 18.845 9.642 -23.595 1.00 80.00 73 ASN A CA 1
ATOM 545 C C . ASN A 1 73 ? 18.997 8.112 -23.506 1.00 80.00 73 ASN A C 1
ATOM 547 O O . ASN A 1 73 ? 19.500 7.605 -22.496 1.00 80.00 73 ASN A O 1
ATOM 551 N N . ALA A 1 74 ? 18.550 7.385 -24.537 1.00 83.56 74 ALA A N 1
ATOM 552 C CA . ALA A 1 74 ? 18.632 5.932 -24.644 1.00 83.56 74 ALA A CA 1
ATOM 553 C C . ALA A 1 74 ? 18.182 5.212 -23.358 1.00 83.56 74 ALA A C 1
ATOM 555 O O . ALA A 1 74 ? 18.974 4.531 -22.695 1.00 83.56 74 ALA A O 1
ATOM 556 N N . CYS A 1 75 ? 16.922 5.431 -22.974 1.00 88.69 75 CYS A N 1
ATOM 557 C CA . CYS A 1 75 ? 16.301 4.733 -21.853 1.00 88.69 75 CYS A CA 1
ATOM 558 C C . CYS A 1 75 ? 16.020 3.263 -22.183 1.00 88.69 75 CYS A C 1
ATOM 560 O O . CYS A 1 75 ? 15.860 2.893 -23.349 1.00 88.69 75 CYS A O 1
ATOM 562 N N . GLU A 1 76 ? 15.895 2.454 -21.133 1.00 90.00 76 GLU A N 1
ATOM 563 C CA . GLU A 1 76 ? 15.434 1.071 -21.202 1.00 90.00 76 GLU A CA 1
ATOM 564 C C . GLU A 1 76 ? 14.088 0.954 -20.486 1.00 90.00 76 GLU A C 1
ATOM 566 O O . GLU A 1 76 ? 13.964 1.303 -19.311 1.00 90.00 76 GLU A O 1
ATOM 571 N N . LEU A 1 77 ? 13.076 0.470 -21.204 1.00 92.25 77 LEU A N 1
ATOM 572 C CA . LEU A 1 77 ? 11.722 0.290 -20.696 1.00 92.25 77 LEU A CA 1
ATOM 573 C C . LEU A 1 77 ? 11.303 -1.178 -20.791 1.00 92.25 77 LEU A C 1
ATOM 575 O O . LEU A 1 77 ? 11.584 -1.833 -21.791 1.00 92.25 77 LEU A O 1
ATOM 579 N N . GLN A 1 78 ? 10.543 -1.667 -19.814 1.00 93.00 78 GLN A N 1
ATOM 580 C CA . GLN A 1 78 ? 9.725 -2.875 -19.963 1.00 93.00 78 GLN A CA 1
ATOM 581 C C . GLN A 1 78 ? 8.262 -2.476 -20.111 1.00 93.00 78 GLN A C 1
ATOM 583 O O . GLN A 1 78 ? 7.703 -1.868 -19.202 1.00 93.00 78 GLN A O 1
ATOM 588 N N . CYS A 1 79 ? 7.619 -2.855 -21.212 1.00 92.56 79 CYS A N 1
ATOM 589 C CA . CYS A 1 79 ? 6.172 -2.733 -21.363 1.00 92.56 79 CYS A CA 1
ATOM 590 C C . CYS A 1 79 ? 5.468 -3.855 -20.590 1.00 92.56 79 CYS A C 1
ATOM 592 O O . CYS A 1 79 ? 5.609 -5.027 -20.934 1.00 92.56 79 CYS A O 1
ATOM 594 N N . LEU A 1 80 ? 4.716 -3.515 -19.546 1.00 89.88 80 LEU A N 1
ATOM 595 C CA . LEU A 1 80 ? 4.036 -4.502 -18.711 1.00 89.88 80 LEU A CA 1
ATOM 596 C C . LEU A 1 80 ? 2.712 -4.948 -19.326 1.00 89.88 80 LEU A C 1
ATOM 598 O O . LEU A 1 80 ? 2.009 -4.168 -19.969 1.00 89.88 80 LEU A O 1
ATOM 602 N N . GLN A 1 81 ? 2.363 -6.208 -19.072 1.00 82.56 81 GLN A N 1
ATOM 603 C CA . GLN A 1 81 ? 1.061 -6.784 -19.395 1.00 82.56 81 GLN A CA 1
ATOM 604 C C . GLN A 1 81 ? 0.410 -7.271 -18.102 1.00 82.56 81 GLN A C 1
ATOM 606 O O . GLN A 1 81 ? 1.044 -7.965 -17.313 1.00 82.56 81 GLN A O 1
ATOM 611 N N . ALA A 1 82 ? -0.842 -6.887 -17.854 1.00 73.94 82 ALA A N 1
ATOM 612 C CA . ALA A 1 82 ? -1.536 -7.299 -16.641 1.00 73.94 82 ALA A CA 1
ATOM 613 C C . ALA A 1 82 ? -1.912 -8.785 -16.722 1.00 73.94 82 ALA A C 1
ATOM 615 O O . ALA A 1 82 ? -2.545 -9.225 -17.679 1.00 73.94 82 ALA A O 1
ATOM 616 N N . LYS A 1 83 ? -1.601 -9.545 -15.667 1.00 74.00 83 LYS A N 1
ATOM 617 C CA . LYS A 1 83 ? -1.890 -10.988 -15.563 1.00 74.00 83 LYS A CA 1
ATOM 618 C C . LYS A 1 83 ? -3.370 -11.346 -15.744 1.00 74.00 83 LYS A C 1
ATOM 620 O O . LYS A 1 83 ? -3.699 -12.454 -16.150 1.00 74.00 83 LYS A O 1
ATOM 625 N N . ASN A 1 84 ? -4.257 -10.407 -15.414 1.00 71.75 84 ASN A N 1
ATOM 626 C CA . ASN A 1 84 ? -5.699 -10.614 -15.335 1.00 71.75 84 ASN A CA 1
ATOM 627 C C . ASN A 1 84 ? -6.485 -9.481 -16.013 1.00 71.75 84 ASN A C 1
ATOM 629 O O . ASN A 1 84 ? -7.493 -9.035 -15.489 1.00 71.75 84 ASN A O 1
ATOM 633 N N . GLU A 1 85 ? -6.060 -9.040 -17.204 1.00 66.56 85 GLU A N 1
ATOM 634 C CA . GLU A 1 85 ? -6.613 -7.891 -17.955 1.00 66.56 85 GLU A CA 1
ATOM 635 C C . GLU A 1 85 ? -8.099 -8.003 -18.393 1.00 66.56 85 GLU A C 1
ATOM 637 O O . GLU A 1 85 ? -8.566 -7.274 -19.268 1.00 66.56 85 GLU A O 1
ATOM 642 N N . LYS A 1 86 ? -8.910 -8.866 -17.767 1.00 67.12 86 LYS A N 1
ATOM 643 C CA . LYS A 1 86 ? -10.359 -8.639 -17.715 1.00 67.12 86 LYS A CA 1
ATOM 644 C C . LYS A 1 86 ? -10.543 -7.253 -17.092 1.00 67.12 86 LYS A C 1
ATOM 646 O O . LYS A 1 86 ? -10.008 -7.021 -16.016 1.00 67.12 86 LYS A O 1
ATOM 651 N N . ASN A 1 87 ? -11.248 -6.354 -17.784 1.00 68.00 87 ASN A N 1
ATOM 652 C CA . ASN A 1 87 ? -11.251 -4.879 -17.651 1.00 68.00 87 ASN A CA 1
ATOM 653 C C . ASN A 1 87 ? -11.329 -4.235 -16.239 1.00 68.00 87 ASN A C 1
ATOM 655 O O . ASN A 1 87 ? -11.329 -3.006 -16.148 1.00 68.00 87 ASN A O 1
ATOM 659 N N . GLU A 1 88 ? -11.405 -5.008 -15.158 1.00 85.00 88 GLU A N 1
ATOM 660 C CA . GLU A 1 88 ? -11.650 -4.575 -13.787 1.00 85.00 88 GLU A CA 1
ATOM 661 C C . GLU A 1 88 ? -10.597 -5.029 -12.755 1.00 85.00 88 GLU A C 1
ATOM 663 O O . GLU A 1 88 ? -10.689 -4.574 -11.615 1.00 85.00 88 GLU A O 1
ATOM 668 N N . GLU A 1 89 ? -9.603 -5.867 -13.093 1.00 91.44 89 GLU A N 1
ATOM 669 C CA . GLU A 1 89 ? -8.548 -6.286 -12.146 1.00 91.44 89 GLU A CA 1
ATOM 670 C C . GLU A 1 89 ? -7.146 -6.276 -12.761 1.00 91.44 89 GLU A C 1
ATOM 672 O O . GLU A 1 89 ? -6.879 -6.961 -13.739 1.00 91.44 89 GLU A O 1
ATOM 677 N N . TRP A 1 90 ? -6.212 -5.565 -12.129 1.00 91.88 90 TRP A N 1
ATOM 678 C CA . TRP A 1 90 ? -4.789 -5.620 -12.461 1.00 91.88 90 TRP A CA 1
ATOM 679 C C . TRP A 1 90 ? -3.981 -6.153 -11.281 1.00 91.88 90 TRP A C 1
ATOM 681 O O . TRP A 1 90 ? -4.150 -5.710 -10.144 1.00 91.88 90 TRP A O 1
ATOM 691 N N . ILE A 1 91 ? -3.073 -7.083 -11.578 1.00 91.25 91 ILE A N 1
ATOM 692 C CA . ILE A 1 91 ? -2.122 -7.657 -10.625 1.00 91.25 91 ILE A CA 1
ATOM 693 C C . ILE A 1 91 ? -0.721 -7.391 -11.164 1.00 91.25 91 ILE A C 1
ATOM 695 O O . ILE A 1 91 ? -0.432 -7.737 -12.311 1.00 91.25 91 ILE A O 1
ATOM 699 N N . MET A 1 92 ? 0.106 -6.753 -10.342 1.00 90.19 92 MET A N 1
ATOM 700 C CA . MET A 1 92 ? 1.501 -6.444 -10.626 1.00 90.19 92 MET A CA 1
ATOM 701 C C . MET A 1 92 ? 2.395 -7.186 -9.646 1.00 90.19 92 MET A C 1
ATOM 703 O O . MET A 1 92 ? 2.361 -6.916 -8.443 1.00 90.19 92 MET A O 1
ATOM 707 N N . ASP A 1 93 ? 3.206 -8.087 -10.187 1.00 90.75 93 ASP A N 1
ATOM 708 C CA . ASP A 1 93 ? 4.137 -8.896 -9.414 1.00 90.75 93 ASP A CA 1
ATOM 709 C C . ASP A 1 93 ? 5.501 -8.173 -9.374 1.00 90.75 93 ASP A C 1
ATOM 711 O O . ASP A 1 93 ? 6.183 -8.022 -10.394 1.00 90.75 93 ASP A O 1
ATOM 715 N N . VAL A 1 94 ? 5.899 -7.696 -8.191 1.00 91.69 94 VAL A N 1
ATOM 716 C CA . VAL A 1 94 ? 7.199 -7.058 -7.944 1.00 91.69 94 VAL A CA 1
ATOM 717 C C . VAL A 1 94 ? 8.241 -8.144 -7.727 1.00 91.69 94 VAL A C 1
ATOM 719 O O . VAL A 1 94 ? 8.390 -8.692 -6.632 1.00 91.69 94 VAL A O 1
ATOM 722 N N . ALA A 1 95 ? 8.949 -8.480 -8.797 1.00 88.12 95 ALA A N 1
ATOM 723 C CA . ALA A 1 95 ? 9.941 -9.544 -8.830 1.00 88.12 95 ALA A CA 1
ATOM 724 C C . ALA A 1 95 ? 10.998 -9.255 -9.906 1.00 88.12 95 ALA A C 1
ATOM 726 O O . ALA A 1 95 ? 10.739 -8.466 -10.820 1.00 88.12 95 ALA A O 1
ATOM 727 N N . PRO A 1 96 ? 12.181 -9.897 -9.848 1.00 84.00 96 PRO A N 1
ATOM 728 C CA . PRO A 1 96 ? 13.120 -9.870 -10.961 1.00 84.00 96 PRO A CA 1
ATOM 729 C C . PRO A 1 96 ? 12.410 -10.238 -12.278 1.00 84.00 96 PRO A C 1
ATOM 731 O O . PRO A 1 96 ? 11.620 -11.187 -12.276 1.00 84.00 96 PRO A O 1
ATOM 734 N N . PRO A 1 97 ? 12.659 -9.517 -13.387 1.00 82.38 97 PRO A N 1
ATOM 735 C CA . PRO A 1 97 ? 11.980 -9.785 -14.653 1.00 82.38 97 PRO A CA 1
ATOM 736 C C . PRO A 1 97 ? 12.243 -11.222 -15.126 1.00 82.38 97 PRO A C 1
ATOM 738 O O . PRO A 1 97 ? 13.388 -11.673 -15.101 1.00 82.38 97 PRO A O 1
ATOM 741 N N . GLN A 1 98 ? 11.213 -11.948 -15.570 1.00 81.25 98 GLN A N 1
ATOM 742 C CA . GLN A 1 98 ? 11.342 -13.343 -16.023 1.00 81.25 98 GLN A CA 1
ATOM 743 C C . GLN A 1 98 ? 10.942 -13.478 -17.495 1.00 81.25 98 GLN A C 1
ATOM 745 O O . GLN A 1 98 ? 9.946 -12.912 -17.931 1.00 81.25 98 GLN A O 1
ATOM 750 N N . ALA A 1 99 ? 11.708 -14.244 -18.280 1.00 81.62 99 ALA A N 1
ATOM 751 C CA . ALA A 1 99 ? 11.511 -14.359 -19.731 1.00 81.62 99 ALA A CA 1
ATOM 752 C C . ALA A 1 99 ? 10.116 -14.882 -20.134 1.00 81.62 99 ALA A C 1
ATOM 754 O O . ALA A 1 99 ? 9.618 -14.555 -21.212 1.00 81.62 99 ALA A O 1
ATOM 755 N N . ASP A 1 100 ? 9.503 -15.687 -19.271 1.00 82.62 100 ASP A N 1
ATOM 756 C CA . ASP A 1 100 ? 8.195 -16.320 -19.426 1.00 82.62 100 ASP A CA 1
ATOM 757 C C . ASP A 1 100 ? 7.050 -15.572 -18.717 1.00 82.62 100 ASP A C 1
ATOM 759 O O . ASP A 1 100 ? 5.893 -15.937 -18.920 1.00 82.62 100 ASP A O 1
ATOM 763 N N . ARG A 1 101 ? 7.341 -14.515 -17.939 1.00 82.44 101 ARG A N 1
ATOM 764 C CA . ARG A 1 101 ? 6.340 -13.720 -17.205 1.00 82.44 101 ARG A CA 1
ATOM 765 C C . ARG A 1 101 ? 6.439 -12.240 -17.563 1.00 82.44 101 ARG A C 1
ATOM 767 O O . ARG A 1 101 ? 7.284 -11.508 -17.059 1.00 82.44 101 ARG A O 1
ATOM 774 N N . ALA A 1 102 ? 5.569 -11.786 -18.462 1.00 80.38 102 ALA A N 1
ATOM 775 C CA . ALA A 1 102 ? 5.542 -10.397 -18.928 1.00 80.38 102 ALA A CA 1
ATOM 776 C C . ALA A 1 102 ? 4.961 -9.413 -17.889 1.00 80.38 102 ALA A C 1
ATOM 778 O O . ALA A 1 102 ? 5.130 -8.199 -18.031 1.00 80.38 102 ALA A O 1
ATOM 779 N N . GLU A 1 103 ? 4.285 -9.938 -16.867 1.00 81.00 103 GLU A N 1
ATOM 780 C CA . GLU A 1 103 ? 3.662 -9.213 -15.761 1.00 81.00 103 GLU A CA 1
ATOM 781 C C . GLU A 1 103 ? 4.612 -8.930 -14.587 1.00 81.00 103 GLU A C 1
ATOM 783 O O . GLU A 1 103 ? 4.275 -8.121 -13.720 1.00 81.00 103 GLU A O 1
ATOM 788 N N . THR A 1 104 ? 5.778 -9.588 -14.538 1.00 86.88 104 THR A N 1
ATOM 789 C CA . THR A 1 104 ? 6.753 -9.394 -13.461 1.00 86.88 104 THR A CA 1
ATOM 790 C C . THR A 1 104 ? 7.707 -8.265 -13.799 1.00 86.88 104 THR A C 1
ATOM 792 O O . THR A 1 104 ? 8.243 -8.178 -14.909 1.00 86.88 104 THR A O 1
ATOM 795 N N . SER A 1 105 ? 7.947 -7.384 -12.834 1.00 88.62 105 SER A N 1
ATOM 796 C CA . SER A 1 105 ? 8.977 -6.366 -12.981 1.00 88.62 105 SER A CA 1
ATOM 797 C C . SER A 1 105 ? 9.490 -5.874 -11.646 1.00 88.62 105 SER A C 1
ATOM 799 O O . SER A 1 105 ? 8.765 -5.810 -10.655 1.00 88.62 105 SER A O 1
ATOM 801 N N . LEU A 1 106 ? 10.756 -5.478 -11.638 1.00 89.38 106 LEU A N 1
ATOM 802 C CA . LEU A 1 106 ? 11.395 -4.893 -10.480 1.00 89.38 106 LEU A CA 1
ATOM 803 C C . LEU A 1 106 ? 11.310 -3.372 -10.577 1.00 89.38 106 LEU A C 1
ATOM 805 O O . LEU A 1 106 ? 12.103 -2.747 -11.281 1.00 89.38 106 LEU A O 1
ATOM 809 N N . PHE A 1 107 ? 10.380 -2.780 -9.836 1.00 92.00 107 PHE A N 1
ATOM 810 C CA . PHE A 1 107 ? 10.273 -1.336 -9.664 1.00 92.00 107 PHE A CA 1
ATOM 811 C C . PHE A 1 107 ? 10.350 -0.963 -8.185 1.00 92.00 107 PHE A C 1
ATOM 813 O O . PHE A 1 107 ? 9.901 -1.698 -7.312 1.00 92.00 107 PHE A O 1
ATOM 820 N N . LEU A 1 108 ? 10.957 0.190 -7.926 1.00 91.69 108 LEU A N 1
ATOM 821 C CA . LEU A 1 108 ? 11.238 0.725 -6.591 1.00 91.69 108 LEU A CA 1
ATOM 822 C C . LEU A 1 108 ? 10.449 2.011 -6.325 1.00 91.69 108 LEU A C 1
ATOM 824 O O . LEU A 1 108 ? 10.416 2.517 -5.204 1.00 91.69 108 LEU A O 1
ATOM 828 N N . TYR A 1 109 ? 9.835 2.561 -7.373 1.00 93.50 109 TYR A N 1
ATOM 829 C CA . TYR A 1 109 ? 9.056 3.783 -7.322 1.00 93.50 109 TYR A CA 1
ATOM 830 C C . TYR A 1 109 ? 7.827 3.681 -8.227 1.00 93.50 109 TYR A C 1
ATOM 832 O O 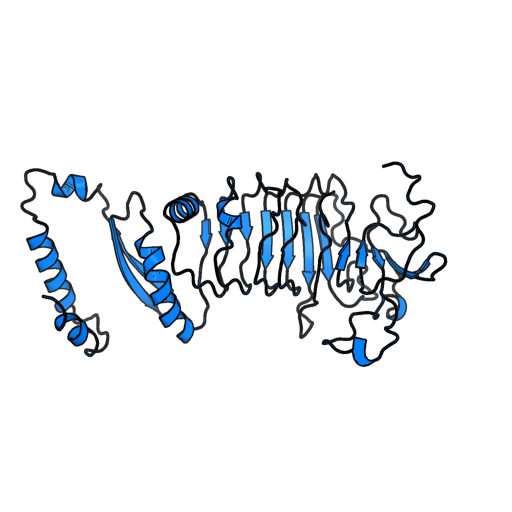. TYR A 1 109 ? 7.929 3.171 -9.343 1.00 93.50 109 TYR A O 1
ATOM 840 N N . VAL A 1 110 ? 6.678 4.176 -7.769 1.00 95.44 110 VAL A N 1
ATOM 841 C CA . VAL A 1 110 ? 5.456 4.291 -8.580 1.00 95.44 110 VAL A CA 1
ATOM 842 C C . VAL A 1 110 ? 5.137 5.760 -8.824 1.00 95.44 110 VAL A C 1
ATOM 844 O O . VAL A 1 110 ? 4.862 6.503 -7.880 1.00 95.44 110 VAL A O 1
ATOM 847 N N . ASP A 1 111 ? 5.127 6.162 -10.094 1.00 93.88 111 ASP A N 1
ATOM 848 C CA . ASP A 1 111 ? 4.889 7.540 -10.515 1.00 93.88 111 ASP A CA 1
ATOM 849 C C . ASP A 1 111 ? 3.577 7.688 -11.296 1.00 93.88 111 ASP A C 1
ATOM 851 O O . ASP A 1 111 ? 3.449 7.206 -12.425 1.00 93.88 111 ASP A O 1
ATOM 855 N N . LYS A 1 112 ? 2.617 8.389 -10.674 1.00 90.56 112 LYS A N 1
ATOM 856 C CA . LYS A 1 112 ? 1.376 8.931 -11.266 1.00 90.56 112 LYS A CA 1
ATOM 857 C C . LYS A 1 112 ? 0.790 8.071 -12.386 1.00 90.56 112 LYS A C 1
ATOM 859 O O . LYS A 1 112 ? 0.757 8.453 -13.561 1.00 90.56 112 LYS A O 1
ATOM 864 N N . LEU A 1 113 ? 0.289 6.899 -12.022 1.00 93.38 113 LEU A N 1
ATOM 865 C CA . LEU A 1 113 ? -0.295 5.979 -12.984 1.00 93.38 113 LEU A CA 1
ATOM 866 C C . LEU A 1 113 ? -1.602 6.542 -13.541 1.00 93.38 113 LEU A C 1
ATOM 868 O O . LEU A 1 113 ? -2.455 7.021 -12.793 1.00 93.38 113 LEU A O 1
ATOM 872 N N . LYS A 1 114 ?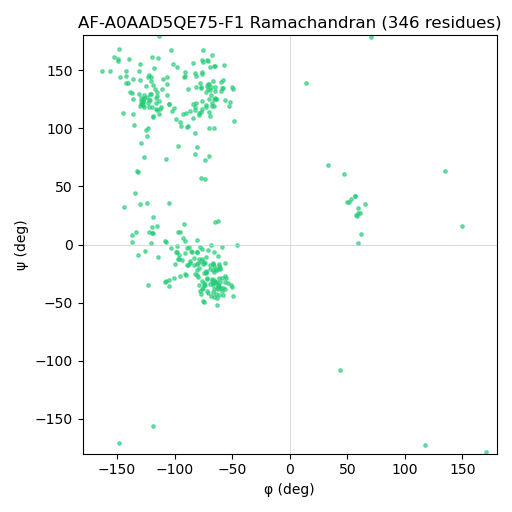 -1.779 6.443 -14.860 1.00 91.44 114 LYS A N 1
ATOM 873 C CA . LYS A 1 114 ? -3.056 6.620 -15.557 1.00 91.44 114 LYS A CA 1
ATOM 874 C C . LYS A 1 114 ? -3.787 5.287 -15.629 1.00 91.44 114 LYS A C 1
ATOM 876 O O . LYS A 1 114 ? -3.463 4.438 -16.454 1.00 91.44 114 LYS A O 1
ATOM 881 N N . LEU A 1 115 ? -4.779 5.116 -14.769 1.00 91.12 115 LEU A N 1
ATOM 882 C CA . LEU A 1 115 ? -5.540 3.879 -14.673 1.00 91.12 115 LEU A CA 1
ATOM 883 C C . LEU A 1 115 ? -6.780 3.930 -15.587 1.00 91.12 115 LEU A C 1
ATOM 885 O O . LEU A 1 115 ? -7.387 4.996 -15.737 1.00 91.12 115 LEU A O 1
ATOM 889 N N . PRO A 1 116 ? -7.187 2.805 -16.205 1.00 90.81 116 PRO A N 1
ATOM 890 C CA . PRO A 1 116 ? -8.436 2.735 -16.952 1.00 90.81 116 PRO A CA 1
ATOM 891 C C . PRO A 1 116 ? -9.640 3.049 -16.049 1.00 90.81 116 PRO A C 1
ATOM 893 O O . PRO A 1 116 ? -9.706 2.533 -14.934 1.00 90.81 116 PRO A O 1
ATOM 896 N N . PRO A 1 117 ? -10.653 3.798 -16.525 1.00 90.44 117 PRO A N 1
ATOM 897 C CA . PRO A 1 117 ? -11.864 4.074 -15.741 1.00 90.44 117 PRO A CA 1
ATOM 898 C C . PRO A 1 117 ? -12.662 2.827 -15.329 1.00 90.44 117 PRO A C 1
ATOM 900 O O . PRO A 1 117 ? -13.464 2.887 -14.399 1.00 90.44 117 PRO A O 1
ATOM 903 N N . SER A 1 118 ? -12.479 1.708 -16.037 1.00 91.38 118 SER A N 1
ATOM 904 C CA . SER A 1 118 ? -13.101 0.421 -15.717 1.00 91.38 118 SER A CA 1
ATOM 905 C C . SER A 1 118 ? -12.377 -0.342 -14.607 1.00 91.38 118 SER A C 1
ATOM 907 O O . SER A 1 118 ? -12.963 -1.256 -14.039 1.00 91.38 118 SER A O 1
ATOM 909 N N . LEU A 1 119 ? -11.129 0.013 -14.284 1.00 92.88 119 LEU A N 1
ATOM 910 C CA . LEU A 1 119 ? -10.326 -0.721 -13.315 1.00 92.88 119 LEU A CA 1
ATOM 911 C C . LEU A 1 119 ? -10.920 -0.570 -11.910 1.00 92.88 119 LEU A C 1
ATOM 913 O O . LEU A 1 119 ? -11.004 0.541 -11.387 1.00 92.88 119 LEU A O 1
ATOM 917 N N . ARG A 1 120 ? -11.315 -1.689 -11.296 1.00 94.56 120 ARG A N 1
ATOM 918 C CA . ARG A 1 120 ? -11.915 -1.734 -9.952 1.00 94.56 120 ARG A CA 1
ATOM 919 C C . ARG A 1 120 ? -10.945 -2.245 -8.895 1.00 94.56 120 ARG A C 1
ATOM 921 O O . ARG A 1 120 ? -11.027 -1.805 -7.751 1.00 94.56 120 ARG A O 1
ATOM 928 N N . HIS A 1 121 ? -10.025 -3.123 -9.283 1.00 95.00 121 HIS A N 1
ATOM 929 C CA . HIS A 1 121 ? -9.107 -3.821 -8.392 1.00 95.00 121 HIS A CA 1
ATOM 930 C C . HIS A 1 121 ? -7.664 -3.630 -8.852 1.00 95.00 121 HIS A C 1
ATOM 932 O O . HIS A 1 121 ? -7.338 -3.890 -10.011 1.00 95.00 121 HIS A O 1
ATOM 938 N N . LEU A 1 122 ? -6.797 -3.213 -7.934 1.00 94.50 122 LEU A N 1
ATOM 939 C CA . LEU A 1 122 ? -5.368 -3.056 -8.179 1.00 94.50 122 LEU A CA 1
ATOM 940 C C . LEU A 1 122 ? -4.575 -3.764 -7.091 1.00 94.50 122 LEU A C 1
ATOM 942 O O . LEU A 1 122 ? -4.734 -3.454 -5.910 1.00 94.50 122 LEU A O 1
ATOM 946 N N . LYS A 1 123 ? -3.704 -4.690 -7.489 1.00 94.69 123 LYS A N 1
ATOM 947 C CA . LYS A 1 123 ? -2.825 -5.420 -6.577 1.00 94.69 123 LYS A CA 1
ATOM 948 C C . LYS A 1 123 ? -1.366 -5.192 -6.953 1.00 94.69 123 LYS A C 1
ATOM 950 O O . LYS A 1 123 ? -1.001 -5.368 -8.112 1.00 94.69 123 LYS A O 1
ATOM 955 N N . ILE A 1 124 ? -0.553 -4.826 -5.969 1.00 94.69 124 ILE A N 1
ATOM 956 C CA . ILE A 1 124 ? 0.909 -4.796 -6.049 1.00 94.69 124 ILE A CA 1
ATOM 957 C C . ILE A 1 124 ? 1.419 -5.832 -5.053 1.00 94.69 124 ILE A C 1
ATOM 959 O O . ILE A 1 124 ? 1.175 -5.697 -3.854 1.00 94.69 124 ILE A O 1
ATOM 963 N N . VAL A 1 125 ? 2.076 -6.875 -5.550 1.00 93.88 125 VAL A N 1
ATOM 964 C CA . VAL A 1 125 ? 2.470 -8.037 -4.747 1.00 93.88 125 VAL A CA 1
ATOM 965 C C . VAL A 1 125 ? 3.953 -8.299 -4.937 1.00 93.88 125 VAL A C 1
ATOM 967 O O . VAL A 1 125 ? 4.400 -8.539 -6.052 1.00 93.88 125 VAL A O 1
ATOM 970 N N . GLY A 1 126 ? 4.729 -8.248 -3.863 1.00 91.69 126 GLY A N 1
ATOM 971 C CA . GLY A 1 126 ? 6.122 -8.672 -3.876 1.00 91.69 126 GLY A CA 1
ATOM 972 C C . GLY A 1 126 ? 6.241 -10.190 -3.879 1.00 91.69 126 GLY A C 1
ATOM 973 O O . GLY A 1 126 ? 5.416 -10.896 -3.302 1.00 91.69 126 GLY A O 1
ATOM 974 N N . THR A 1 127 ? 7.273 -10.711 -4.537 1.00 82.19 127 THR A N 1
ATOM 975 C CA . THR A 1 127 ? 7.581 -12.144 -4.455 1.00 82.19 127 THR A CA 1
ATOM 976 C C . THR A 1 127 ? 8.152 -12.512 -3.083 1.00 82.19 127 THR A C 1
ATOM 978 O O . THR A 1 127 ? 9.047 -11.847 -2.560 1.00 82.19 127 THR A O 1
ATOM 981 N N . THR A 1 128 ? 7.676 -13.622 -2.521 1.00 67.00 128 THR A N 1
ATOM 982 C CA . THR A 1 128 ? 8.183 -14.205 -1.269 1.00 67.00 128 THR A CA 1
ATOM 983 C C . THR A 1 128 ? 9.456 -15.031 -1.468 1.00 67.00 128 THR A C 1
ATOM 985 O O . THR A 1 128 ? 10.037 -15.504 -0.497 1.00 67.00 128 THR A O 1
ATOM 988 N N . GLU A 1 129 ? 9.887 -15.249 -2.715 1.00 67.44 129 GLU A N 1
ATOM 989 C CA . GLU A 1 129 ? 11.109 -16.004 -3.037 1.00 67.44 129 GLU A CA 1
ATOM 990 C C . GLU A 1 129 ? 12.386 -15.217 -2.717 1.00 67.44 129 GLU A C 1
ATOM 992 O O . GLU A 1 129 ? 13.477 -15.785 -2.645 1.00 67.44 129 GLU A O 1
ATOM 997 N N . LEU A 1 130 ? 12.268 -13.901 -2.528 1.00 64.56 130 LEU A N 1
ATOM 998 C CA . LEU A 1 130 ? 13.387 -13.070 -2.122 1.00 64.56 130 LEU A CA 1
ATOM 999 C C . LEU A 1 130 ? 13.589 -13.181 -0.613 1.00 64.56 130 LEU A C 1
ATOM 1001 O O . LEU A 1 130 ? 12.657 -13.061 0.178 1.00 64.56 130 LEU A O 1
ATOM 1005 N N . THR A 1 131 ? 14.848 -13.324 -0.204 1.00 70.88 131 THR A N 1
ATOM 1006 C CA . THR A 1 131 ? 15.237 -13.293 1.215 1.00 70.88 131 THR A CA 1
ATOM 1007 C C . THR A 1 131 ? 14.906 -11.956 1.884 1.00 70.88 131 THR A C 1
ATOM 1009 O O . THR A 1 131 ? 14.864 -11.874 3.110 1.00 70.88 131 THR A O 1
ATOM 1012 N N . ARG A 1 132 ? 14.683 -10.901 1.091 1.00 81.19 132 ARG A N 1
ATOM 1013 C CA . ARG A 1 132 ? 14.367 -9.540 1.530 1.00 81.19 132 ARG A CA 1
ATOM 1014 C C . ARG A 1 132 ? 13.243 -8.955 0.683 1.00 81.19 132 ARG A C 1
ATOM 1016 O O . ARG A 1 132 ? 13.207 -9.153 -0.528 1.00 81.19 132 ARG A O 1
ATOM 1023 N N . LYS A 1 133 ? 12.358 -8.190 1.322 1.00 87.88 133 LYS A N 1
ATOM 1024 C CA . LYS A 1 133 ? 11.263 -7.485 0.644 1.00 87.88 133 LYS A CA 1
ATOM 1025 C C . LYS A 1 133 ? 11.810 -6.322 -0.182 1.00 87.88 133 LYS A C 1
ATOM 1027 O O . LYS A 1 133 ? 12.686 -5.594 0.278 1.00 87.88 133 LYS A O 1
ATOM 1032 N N . VAL A 1 134 ? 11.275 -6.139 -1.387 1.00 88.88 134 VAL A N 1
ATOM 1033 C CA . VAL A 1 134 ? 11.686 -5.056 -2.294 1.00 88.88 134 VAL A CA 1
ATOM 1034 C C . VAL A 1 134 ? 11.210 -3.712 -1.733 1.00 88.88 134 VAL A C 1
ATOM 1036 O O . VAL A 1 134 ? 10.010 -3.583 -1.482 1.00 88.88 134 VAL A O 1
ATOM 1039 N N . PRO A 1 135 ? 12.091 -2.712 -1.538 1.00 91.06 135 PRO A N 1
ATOM 1040 C CA . PRO A 1 135 ? 11.673 -1.392 -1.086 1.00 91.06 135 PRO A CA 1
ATOM 1041 C C . PRO A 1 135 ? 10.859 -0.693 -2.173 1.00 91.06 135 PRO A C 1
ATOM 1043 O O . PRO A 1 135 ? 11.300 -0.587 -3.319 1.00 91.06 135 PRO A O 1
ATOM 1046 N N . 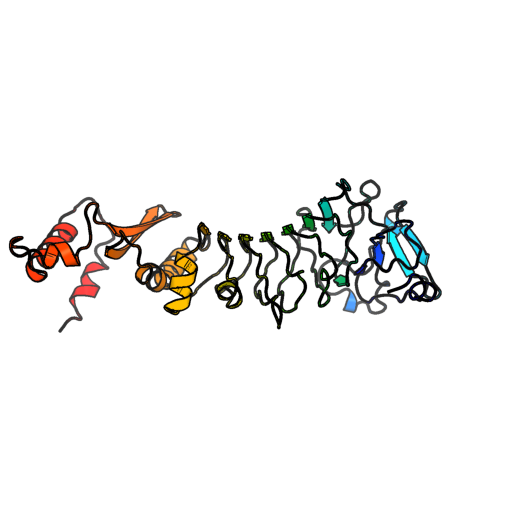LEU A 1 136 ? 9.682 -0.197 -1.802 1.00 92.75 136 LEU A N 1
ATOM 1047 C CA . LEU A 1 136 ? 8.755 0.456 -2.712 1.00 92.75 136 LEU A CA 1
ATOM 1048 C C . LEU A 1 136 ? 8.320 1.811 -2.157 1.00 92.75 136 LEU A C 1
ATOM 1050 O O . LEU A 1 136 ? 7.817 1.922 -1.041 1.00 92.75 136 LEU A O 1
ATOM 1054 N N . ALA A 1 137 ? 8.492 2.847 -2.972 1.00 93.25 137 ALA A N 1
ATOM 1055 C CA . ALA A 1 137 ? 8.040 4.198 -2.680 1.00 93.25 137 ALA A CA 1
ATOM 1056 C C . ALA A 1 137 ? 7.037 4.687 -3.732 1.00 93.25 137 ALA A C 1
ATOM 1058 O O . ALA A 1 137 ? 6.944 4.160 -4.842 1.00 93.25 137 ALA A O 1
ATOM 1059 N N . PHE A 1 138 ? 6.284 5.725 -3.382 1.00 94.12 138 PHE A N 1
ATOM 1060 C CA . PHE A 1 138 ? 5.195 6.244 -4.203 1.00 94.12 138 PHE A CA 1
ATOM 1061 C C . PHE A 1 138 ? 5.333 7.755 -4.372 1.00 94.12 138 PHE A C 1
ATOM 1063 O O . PHE A 1 138 ? 5.684 8.468 -3.429 1.00 94.12 138 PHE A O 1
ATOM 1070 N N . ALA A 1 139 ? 5.024 8.250 -5.568 1.00 92.50 139 ALA A N 1
ATOM 1071 C CA . ALA A 1 139 ? 4.764 9.666 -5.776 1.00 92.50 139 ALA A CA 1
ATOM 1072 C C . ALA A 1 139 ? 3.501 10.103 -5.025 1.00 92.50 139 ALA A C 1
ATOM 1074 O O . ALA A 1 139 ? 2.572 9.316 -4.825 1.00 92.50 139 ALA A O 1
ATOM 1075 N N . SER A 1 140 ? 3.421 11.386 -4.668 1.00 89.62 140 SER A N 1
ATOM 1076 C CA . SER A 1 140 ? 2.133 11.967 -4.295 1.00 89.62 140 SER A CA 1
ATOM 1077 C C . SER A 1 140 ? 1.148 11.816 -5.456 1.00 89.62 140 SER A C 1
ATOM 1079 O O . SER A 1 140 ? 1.516 11.922 -6.630 1.00 89.62 140 SER A O 1
ATOM 1081 N N . ASP A 1 141 ? -0.108 11.523 -5.127 1.00 88.06 141 ASP A N 1
ATOM 1082 C CA . ASP A 1 141 ? -1.177 11.274 -6.091 1.00 88.06 141 ASP A CA 1
ATOM 1083 C C . ASP A 1 141 ? -0.869 10.115 -7.070 1.00 88.06 141 ASP A C 1
ATOM 1085 O O . ASP A 1 141 ? -1.423 10.076 -8.172 1.00 88.06 141 ASP A O 1
ATOM 1089 N N . ALA A 1 142 ? -0.016 9.149 -6.684 1.00 93.31 142 ALA A N 1
ATOM 1090 C CA . ALA A 1 142 ? 0.401 8.026 -7.537 1.00 93.31 142 ALA A CA 1
ATOM 1091 C C . ALA A 1 142 ? -0.771 7.286 -8.203 1.00 93.31 142 ALA A C 1
ATOM 1093 O O . ALA A 1 142 ? -0.658 6.889 -9.362 1.00 93.31 142 ALA A O 1
ATOM 1094 N N . PHE A 1 143 ? -1.905 7.143 -7.510 1.00 93.62 143 PHE A N 1
ATOM 1095 C CA . PHE A 1 143 ? -3.101 6.467 -8.021 1.00 93.62 143 PHE A CA 1
ATOM 1096 C C . PHE A 1 143 ? -4.307 7.404 -8.183 1.00 93.62 143 PHE A C 1
ATOM 1098 O O . PHE A 1 143 ? -5.432 6.939 -8.362 1.00 93.62 143 PHE A O 1
ATOM 1105 N N . ALA A 1 144 ? -4.106 8.727 -8.170 1.00 88.56 144 ALA A N 1
ATOM 1106 C CA . ALA A 1 144 ? -5.203 9.701 -8.174 1.00 88.56 144 ALA A CA 1
ATOM 1107 C C . ALA A 1 144 ? -6.093 9.657 -9.430 1.00 88.56 144 ALA A C 1
ATOM 1109 O O . ALA A 1 144 ? -7.236 10.105 -9.385 1.00 88.56 144 ALA A O 1
ATOM 1110 N N . SER A 1 145 ? -5.597 9.119 -10.550 1.00 89.75 145 SER A N 1
ATOM 1111 C CA . SER A 1 145 ? -6.388 8.963 -11.779 1.00 89.75 145 SER A CA 1
ATOM 1112 C C . SER A 1 145 ? -7.394 7.803 -11.726 1.00 89.75 145 SER A C 1
ATOM 1114 O O . SER A 1 145 ? -8.258 7.710 -12.599 1.00 89.75 145 SER A O 1
ATOM 1116 N N . GLY A 1 146 ? -7.289 6.923 -10.722 1.00 91.12 146 GLY A N 1
ATOM 1117 C CA . GLY A 1 146 ? -8.102 5.721 -10.550 1.00 91.12 146 GLY A CA 1
ATOM 1118 C C . GLY A 1 146 ? -9.533 5.998 -10.103 1.00 91.12 146 GLY A C 1
ATOM 1119 O O . GLY A 1 146 ? -9.970 5.445 -9.102 1.00 91.12 146 GLY A O 1
ATOM 1120 N N . SER A 1 147 ? -10.283 6.811 -10.849 1.00 91.00 147 SER A N 1
ATOM 1121 C CA . SER A 1 147 ? -11.665 7.201 -10.522 1.00 91.00 147 SER A CA 1
ATOM 1122 C C . SER A 1 147 ? -12.654 6.035 -10.459 1.00 91.00 147 SER A C 1
ATOM 1124 O O . SER A 1 147 ? -13.756 6.186 -9.937 1.00 91.00 147 SER A O 1
ATOM 1126 N N . GLY A 1 148 ? -12.279 4.883 -11.019 1.00 93.00 148 GLY A N 1
ATOM 1127 C CA . GLY A 1 148 ? -13.042 3.648 -10.928 1.00 93.00 148 GLY A CA 1
ATOM 1128 C C . GLY A 1 148 ? -12.590 2.693 -9.823 1.00 93.00 148 GLY A C 1
ATOM 1129 O O . GLY A 1 148 ? -13.326 1.750 -9.534 1.00 93.00 148 GLY A O 1
ATOM 1130 N N . LEU A 1 149 ? -11.422 2.926 -9.216 1.00 94.94 149 LEU A N 1
ATOM 1131 C CA . LEU A 1 149 ? -10.753 1.976 -8.334 1.00 94.94 149 LEU A CA 1
ATOM 1132 C C . LEU A 1 149 ? -11.462 1.868 -6.983 1.00 94.94 149 LEU A C 1
ATOM 1134 O O . LEU A 1 149 ? -11.563 2.844 -6.254 1.00 94.94 149 LEU A O 1
ATOM 1138 N N . GLN A 1 150 ? -11.925 0.675 -6.638 1.00 96.19 150 GLN A N 1
ATOM 1139 C CA . GLN A 1 150 ? -12.645 0.412 -5.390 1.00 96.19 150 GLN A CA 1
ATOM 1140 C C . GLN A 1 150 ? -11.765 -0.325 -4.384 1.00 96.19 150 GLN A C 1
ATOM 1142 O O . GLN A 1 150 ? -11.835 -0.070 -3.184 1.00 96.19 150 GLN A O 1
ATOM 1147 N N . ASN A 1 151 ? -10.914 -1.218 -4.881 1.00 97.06 151 ASN A N 1
ATOM 1148 C CA . ASN A 1 151 ? -10.161 -2.146 -4.062 1.00 97.06 151 ASN A CA 1
ATOM 1149 C C . ASN A 1 151 ? -8.678 -2.045 -4.406 1.00 97.06 151 ASN A C 1
ATOM 1151 O O . ASN A 1 151 ? -8.281 -2.256 -5.555 1.00 97.06 151 ASN A O 1
ATOM 1155 N N . MET A 1 152 ? -7.857 -1.754 -3.402 1.00 96.75 152 MET A N 1
ATOM 1156 C CA . MET A 1 152 ? -6.409 -1.708 -3.558 1.00 96.75 152 MET A CA 1
ATOM 1157 C C . MET A 1 152 ? -5.720 -2.632 -2.559 1.00 96.75 152 MET A C 1
ATOM 1159 O O . MET A 1 152 ? -6.090 -2.684 -1.386 1.00 96.75 152 MET A O 1
ATOM 1163 N N . THR A 1 153 ? -4.721 -3.373 -3.034 1.00 97.69 153 THR A N 1
ATOM 1164 C CA . THR A 1 153 ? -3.917 -4.286 -2.217 1.00 97.69 153 THR A CA 1
ATOM 1165 C C . THR A 1 153 ? -2.435 -4.055 -2.467 1.00 97.69 153 THR A C 1
ATOM 1167 O O . THR A 1 153 ? -1.994 -4.055 -3.616 1.00 97.69 153 THR A O 1
ATOM 1170 N N . ILE A 1 154 ? -1.672 -3.888 -1.392 1.00 97.44 154 ILE A N 1
ATOM 1171 C CA . ILE A 1 154 ? -0.211 -3.836 -1.393 1.00 97.44 154 ILE A CA 1
ATOM 1172 C C . ILE A 1 154 ? 0.274 -4.931 -0.445 1.00 97.44 154 ILE A C 1
ATOM 1174 O O . ILE A 1 154 ? -0.122 -4.968 0.718 1.00 97.44 154 ILE A O 1
ATOM 1178 N N . LEU A 1 155 ? 1.086 -5.851 -0.955 1.00 96.38 155 LEU A N 1
ATOM 1179 C CA . LEU A 1 155 ? 1.436 -7.077 -0.252 1.00 96.38 155 LEU A CA 1
ATOM 1180 C C . LEU A 1 155 ? 2.907 -7.423 -0.461 1.00 96.38 155 LEU A C 1
ATOM 1182 O O . LEU A 1 155 ? 3.403 -7.309 -1.577 1.00 96.38 155 LEU A O 1
ATOM 1186 N N . ASP A 1 156 ? 3.589 -7.883 0.587 1.00 95.00 156 ASP A N 1
ATOM 1187 C CA . ASP A 1 156 ? 4.917 -8.516 0.491 1.00 95.00 156 ASP A CA 1
ATOM 1188 C C . ASP A 1 156 ? 6.032 -7.648 -0.152 1.00 95.00 156 ASP A C 1
ATOM 1190 O O . ASP A 1 156 ? 7.052 -8.147 -0.623 1.00 95.00 156 ASP A O 1
ATOM 1194 N N . VAL A 1 157 ? 5.886 -6.322 -0.102 1.00 94.12 157 VAL A N 1
ATOM 1195 C CA . VAL A 1 157 ? 6.899 -5.312 -0.476 1.00 94.12 157 VAL A CA 1
ATOM 1196 C C . VAL A 1 157 ? 7.258 -4.460 0.737 1.00 94.12 157 VAL A C 1
ATOM 1198 O O . VAL A 1 157 ? 6.426 -4.290 1.611 1.00 94.12 157 VAL A O 1
ATOM 1201 N N . SER A 1 158 ? 8.462 -3.898 0.826 1.00 93.56 158 SER A N 1
ATOM 1202 C CA . SER A 1 158 ? 8.841 -3.038 1.956 1.00 93.56 158 SER A CA 1
ATOM 1203 C C . SER A 1 158 ? 8.357 -1.604 1.718 1.00 93.56 158 SER A C 1
ATOM 1205 O O . SER A 1 158 ? 8.860 -0.898 0.845 1.00 93.56 158 SER A O 1
ATOM 1207 N N . VAL A 1 159 ? 7.348 -1.193 2.486 1.00 94.81 159 VAL A N 1
ATOM 1208 C CA . VAL A 1 159 ? 6.759 0.151 2.502 1.00 94.81 159 VAL A CA 1
ATOM 1209 C C . VAL A 1 159 ? 6.720 0.598 3.959 1.00 94.81 159 VAL A C 1
ATOM 1211 O O . VAL A 1 159 ? 5.737 0.373 4.661 1.00 94.81 159 VAL A O 1
ATOM 1214 N N . GLU A 1 160 ? 7.808 1.210 4.429 1.00 91.50 160 GLU A N 1
ATOM 1215 C CA . GLU A 1 160 ? 7.941 1.601 5.841 1.00 91.50 160 GLU A CA 1
ATOM 1216 C C . GLU A 1 160 ? 6.976 2.725 6.247 1.00 91.50 160 GLU A C 1
ATOM 1218 O O . GLU A 1 160 ? 6.550 2.806 7.401 1.00 91.50 160 GLU A O 1
ATOM 1223 N N . SER A 1 161 ? 6.613 3.598 5.304 1.00 93.25 161 SER A N 1
ATOM 1224 C CA . SER A 1 161 ? 5.713 4.723 5.561 1.00 93.25 161 SER A CA 1
ATOM 1225 C C . SER A 1 161 ? 4.854 5.066 4.352 1.00 93.25 161 SER A C 1
ATOM 1227 O O . SER A 1 161 ? 5.307 5.026 3.207 1.00 93.25 161 SER A O 1
ATOM 1229 N N . ILE A 1 162 ? 3.614 5.460 4.630 1.00 93.00 162 ILE A N 1
ATOM 1230 C CA . ILE A 1 162 ? 2.717 6.109 3.677 1.00 93.00 162 ILE A CA 1
ATOM 1231 C C . ILE A 1 162 ? 2.302 7.432 4.302 1.00 93.00 162 ILE A C 1
ATOM 1233 O O . ILE A 1 162 ? 1.440 7.461 5.169 1.00 93.00 162 ILE A O 1
ATOM 1237 N N . ASN A 1 163 ? 2.942 8.516 3.876 1.00 88.38 163 ASN A N 1
ATOM 1238 C CA . ASN A 1 163 ? 2.808 9.863 4.446 1.00 88.38 163 ASN A CA 1
ATOM 1239 C C . ASN A 1 163 ? 2.284 10.897 3.434 1.00 88.38 163 ASN A C 1
ATOM 1241 O O . ASN A 1 163 ? 2.439 12.101 3.618 1.00 88.38 163 ASN A O 1
ATOM 1245 N N . ASN A 1 164 ? 1.735 10.428 2.315 1.00 84.38 164 ASN A N 1
ATOM 1246 C CA . ASN A 1 164 ? 1.276 11.259 1.212 1.00 84.38 164 ASN A CA 1
ATOM 1247 C C . ASN A 1 164 ? -0.048 10.727 0.660 1.00 84.38 164 ASN A C 1
ATOM 1249 O O . ASN A 1 164 ? -0.358 9.540 0.779 1.00 84.38 164 ASN A O 1
ATOM 1253 N N . ASN A 1 165 ? -0.774 11.602 -0.036 1.00 87.62 165 ASN A N 1
ATOM 1254 C CA . ASN A 1 165 ? -2.035 11.293 -0.708 1.00 87.62 165 ASN A CA 1
ATOM 1255 C C . ASN A 1 165 ? -1.815 10.400 -1.926 1.00 87.62 165 ASN A C 1
ATOM 1257 O O . ASN A 1 165 ? -1.824 10.885 -3.051 1.00 87.62 165 ASN A O 1
ATOM 1261 N N . ILE A 1 166 ? -1.571 9.108 -1.734 1.00 91.44 166 ILE A N 1
ATOM 1262 C CA . ILE A 1 166 ? -1.319 8.199 -2.860 1.00 91.44 166 ILE A CA 1
ATOM 1263 C C . ILE A 1 166 ? -2.603 7.543 -3.374 1.00 91.44 166 ILE A C 1
ATOM 1265 O O . ILE A 1 166 ? -2.674 7.193 -4.551 1.00 91.44 166 ILE A O 1
ATOM 1269 N N . PHE A 1 167 ? -3.621 7.413 -2.519 1.00 92.94 167 PHE A N 1
ATOM 1270 C CA . PHE A 1 167 ? -4.858 6.687 -2.805 1.00 92.94 167 PHE A CA 1
ATOM 1271 C C . PHE A 1 167 ? -5.959 7.579 -3.406 1.00 92.94 167 PHE A C 1
ATOM 1273 O O . PHE A 1 167 ? -6.094 8.741 -3.014 1.00 92.94 167 PHE A O 1
ATOM 1280 N N . PRO A 1 168 ? -6.791 7.051 -4.324 1.00 92.06 168 PRO A N 1
ATOM 1281 C CA . PRO A 1 168 ? -7.972 7.757 -4.803 1.00 92.06 168 PRO A CA 1
ATOM 1282 C C . PRO A 1 168 ? -9.101 7.724 -3.755 1.00 92.06 168 PRO A C 1
ATOM 1284 O O . PRO A 1 168 ? -9.155 6.851 -2.892 1.00 92.06 168 PRO A O 1
ATOM 1287 N N . THR A 1 169 ? -10.027 8.682 -3.819 1.00 91.12 169 THR A N 1
ATOM 1288 C CA . THR A 1 169 ? -11.035 8.912 -2.762 1.00 91.12 169 THR A CA 1
ATOM 1289 C C . THR A 1 169 ? -12.217 7.942 -2.781 1.00 91.12 169 THR A C 1
ATOM 1291 O O . THR A 1 169 ? -13.002 7.915 -1.840 1.00 91.12 169 THR A O 1
ATOM 1294 N N . ASN A 1 170 ? -12.368 7.169 -3.854 1.00 93.56 170 ASN A N 1
ATOM 1295 C CA . ASN A 1 170 ? -13.475 6.241 -4.095 1.00 93.56 170 ASN A CA 1
ATOM 1296 C C . ASN A 1 170 ? -13.164 4.791 -3.675 1.00 93.56 170 ASN A C 1
ATOM 1298 O O . ASN A 1 170 ? -13.922 3.884 -4.025 1.00 93.56 170 ASN A O 1
ATOM 1302 N N . LEU A 1 171 ? -12.060 4.566 -2.951 1.00 95.75 171 LEU A N 1
ATOM 1303 C CA . LEU A 1 171 ? -11.741 3.253 -2.398 1.00 95.75 171 LEU A CA 1
ATOM 1304 C C . LEU A 1 171 ? -12.781 2.834 -1.358 1.00 95.75 171 LEU A C 1
ATOM 1306 O O . LEU A 1 171 ? -13.080 3.579 -0.430 1.00 95.75 171 LEU A O 1
ATOM 1310 N N . THR A 1 172 ? -13.257 1.600 -1.486 1.00 97.94 172 THR A N 1
ATOM 1311 C CA . THR A 1 172 ? -14.105 0.913 -0.508 1.00 97.94 172 THR A CA 1
ATOM 1312 C C . THR A 1 172 ? -13.316 -0.066 0.349 1.00 97.94 172 THR A C 1
ATOM 1314 O O . THR A 1 172 ? -13.683 -0.290 1.505 1.00 97.94 172 THR A O 1
ATOM 1317 N N . ARG A 1 173 ? -12.228 -0.631 -0.194 1.00 98.44 173 ARG A N 1
ATOM 1318 C CA . ARG A 1 173 ? -11.349 -1.566 0.513 1.00 98.44 173 ARG A CA 1
ATOM 1319 C C . ARG A 1 173 ? -9.878 -1.261 0.256 1.00 98.44 173 ARG A C 1
ATOM 1321 O O . ARG A 1 173 ? -9.452 -1.159 -0.896 1.00 98.44 173 ARG A O 1
ATOM 1328 N N . LEU A 1 174 ? -9.102 -1.189 1.329 1.00 98.19 174 LEU A N 1
ATOM 1329 C CA . LEU A 1 174 ? -7.655 -1.014 1.286 1.00 98.19 174 LEU A CA 1
ATOM 1330 C C . LEU A 1 174 ? -6.988 -2.103 2.123 1.00 98.19 174 LEU A C 1
ATOM 1332 O O . LEU A 1 174 ? -7.310 -2.258 3.296 1.00 98.19 174 LEU A O 1
ATOM 1336 N N . VAL A 1 175 ? -6.066 -2.840 1.508 1.00 98.44 175 VAL A N 1
ATOM 1337 C CA . VAL A 1 175 ? -5.264 -3.876 2.167 1.00 98.44 175 VAL A CA 1
ATOM 1338 C C . VAL A 1 175 ? -3.794 -3.553 1.999 1.00 98.44 175 VAL A C 1
ATOM 1340 O O . VAL A 1 175 ? -3.316 -3.413 0.873 1.00 98.44 175 VAL A O 1
ATOM 1343 N N . ILE A 1 176 ? -3.075 -3.460 3.106 1.00 97.88 176 ILE A N 1
ATO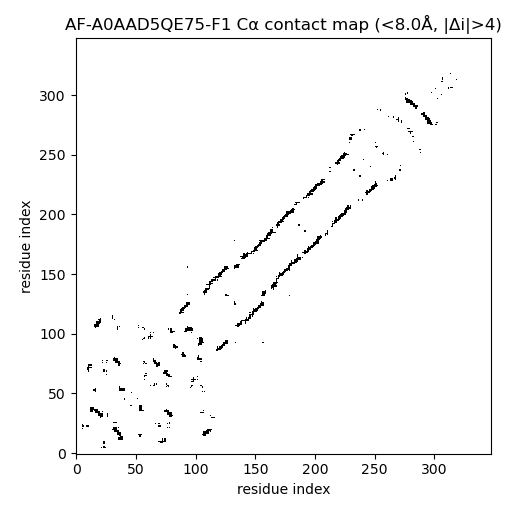M 1344 C CA . ILE A 1 176 ? -1.631 -3.267 3.142 1.00 97.88 176 ILE A CA 1
ATOM 1345 C C . ILE A 1 176 ? -1.099 -4.239 4.178 1.00 97.88 176 ILE A C 1
ATOM 1347 O O . ILE A 1 176 ? -1.249 -4.002 5.369 1.00 97.88 176 ILE A O 1
ATOM 1351 N N . GLN A 1 177 ? -0.511 -5.344 3.739 1.00 96.19 177 GLN A N 1
ATOM 1352 C CA . GLN A 1 177 ? -0.081 -6.413 4.640 1.00 96.19 177 GLN A CA 1
ATOM 1353 C C . GLN A 1 177 ? 1.344 -6.829 4.346 1.00 96.19 177 GLN A C 1
ATOM 1355 O O . GLN A 1 177 ? 1.793 -6.804 3.195 1.00 96.19 177 GLN A O 1
ATOM 1360 N N . ARG A 1 178 ? 2.055 -7.265 5.389 1.00 94.19 178 ARG A N 1
ATOM 1361 C CA . ARG A 1 178 ? 3.439 -7.721 5.268 1.00 94.19 178 ARG A CA 1
ATOM 1362 C C . ARG A 1 178 ? 4.308 -6.675 4.577 1.00 94.19 178 ARG A C 1
ATOM 1364 O O . ARG A 1 178 ? 5.203 -7.051 3.821 1.00 94.19 178 ARG A O 1
ATOM 1371 N N . THR A 1 179 ? 4.115 -5.386 4.862 1.00 95.88 179 THR A N 1
ATOM 1372 C CA . THR A 1 179 ? 4.927 -4.324 4.253 1.00 95.88 179 THR A CA 1
ATOM 1373 C C . THR A 1 179 ? 5.909 -3.640 5.184 1.00 95.88 179 THR A C 1
ATOM 1375 O O . THR A 1 179 ? 6.618 -2.743 4.742 1.00 95.88 179 THR A O 1
ATOM 1378 N N . GLN A 1 180 ? 6.002 -4.077 6.445 1.00 94.56 180 GLN A N 1
ATOM 1379 C CA . GLN A 1 180 ? 6.826 -3.417 7.473 1.00 94.56 180 GLN A CA 1
ATOM 1380 C C . GLN A 1 180 ? 6.373 -1.968 7.730 1.00 94.56 180 GLN A C 1
ATOM 1382 O O . GLN A 1 180 ? 7.175 -1.119 8.120 1.00 94.56 180 GLN A O 1
ATOM 1387 N N . LEU A 1 181 ? 5.090 -1.675 7.484 1.00 96.62 181 LEU A N 1
ATOM 1388 C CA . LEU A 1 181 ? 4.527 -0.339 7.645 1.00 96.62 181 LEU A CA 1
ATOM 1389 C C . LEU A 1 181 ? 4.581 0.085 9.114 1.00 96.62 181 LEU A C 1
ATOM 1391 O O . LEU A 1 181 ? 4.049 -0.614 9.974 1.00 96.62 181 LEU A O 1
ATOM 1395 N N . LYS A 1 182 ? 5.196 1.237 9.381 1.00 94.62 182 LYS A N 1
ATOM 1396 C CA . LYS A 1 182 ? 5.273 1.862 10.711 1.00 94.62 182 LYS A CA 1
ATOM 1397 C C . LYS A 1 182 ? 4.407 3.112 10.816 1.00 94.62 182 LYS A C 1
ATOM 1399 O O . LYS A 1 182 ? 3.882 3.409 11.882 1.00 94.62 182 LYS A O 1
ATOM 1404 N N . VAL A 1 183 ? 4.251 3.841 9.707 1.00 93.56 183 VAL A N 1
ATOM 1405 C CA . VAL A 1 183 ? 3.497 5.102 9.652 1.00 93.56 183 VAL A CA 1
ATOM 1406 C C . VAL A 1 183 ? 2.459 5.046 8.539 1.00 93.56 183 VAL A C 1
ATOM 1408 O O . VAL A 1 183 ? 2.803 4.852 7.372 1.00 93.56 183 VAL A O 1
ATOM 1411 N N . PHE A 1 184 ? 1.194 5.267 8.896 1.00 94.06 184 PHE A N 1
ATOM 1412 C CA . PHE A 1 184 ? 0.074 5.333 7.962 1.00 94.06 184 PHE A CA 1
ATOM 1413 C C . PHE A 1 184 ? -0.677 6.661 8.111 1.00 94.06 184 PHE A C 1
ATOM 1415 O O . PHE A 1 184 ? -1.590 6.803 8.917 1.00 94.06 184 PHE A O 1
ATOM 1422 N N . GLU A 1 185 ? -0.285 7.632 7.296 1.00 91.56 185 GLU A N 1
ATOM 1423 C CA . GLU A 1 185 ? -0.863 8.973 7.201 1.00 91.56 185 GLU A CA 1
ATOM 1424 C C . GLU A 1 185 ? -1.128 9.329 5.724 1.00 91.56 185 GLU A C 1
ATOM 1426 O O . GLU A 1 185 ? -0.537 10.257 5.167 1.00 91.56 185 GLU A O 1
ATOM 1431 N N . PRO A 1 186 ? -2.009 8.583 5.032 1.00 86.38 186 PRO A N 1
ATOM 1432 C CA . PRO A 1 186 ? -2.224 8.748 3.597 1.00 86.38 186 PRO A CA 1
ATOM 1433 C C . PRO A 1 186 ? -3.102 9.949 3.235 1.00 86.38 186 PRO A C 1
ATOM 1435 O O . PRO A 1 186 ? -3.407 10.130 2.058 1.00 86.38 186 PRO A O 1
ATOM 1438 N N . LEU A 1 187 ? -3.619 10.684 4.223 1.00 73.75 187 LEU A N 1
ATOM 1439 C CA . LEU A 1 187 ? -4.727 11.606 4.005 1.00 73.75 187 LEU A CA 1
ATOM 1440 C C . LEU A 1 187 ? -4.309 13.046 3.754 1.00 73.75 187 LEU A C 1
ATOM 1442 O O . LEU A 1 187 ? -5.048 13.711 3.045 1.00 73.75 187 LEU A O 1
ATOM 1446 N N . GLY A 1 188 ? -3.167 13.548 4.235 1.00 72.56 188 GLY A N 1
ATOM 1447 C CA . GLY A 1 188 ? -2.792 14.954 4.013 1.00 72.56 188 GLY A CA 1
ATOM 1448 C C . GLY A 1 188 ? -3.983 15.913 4.229 1.00 72.56 188 GLY A C 1
ATOM 1449 O O . GLY A 1 188 ? -4.431 16.103 5.352 1.00 72.56 188 GLY A O 1
ATOM 1450 N N . ASN A 1 189 ? -4.531 16.482 3.142 1.00 63.19 189 ASN A N 1
ATOM 1451 C CA . ASN A 1 189 ? -5.769 17.287 3.110 1.00 63.19 189 ASN A CA 1
ATOM 1452 C C . ASN A 1 189 ? -7.011 16.605 2.472 1.00 63.19 189 ASN A C 1
ATOM 1454 O O . ASN A 1 189 ? -8.052 17.245 2.315 1.00 63.19 189 ASN A O 1
ATOM 1458 N N . ARG A 1 190 ? -6.909 15.352 2.033 1.00 72.69 190 ARG A N 1
ATOM 1459 C CA . ARG A 1 190 ? -7.977 14.539 1.431 1.00 72.69 190 ARG A CA 1
ATOM 1460 C C . ARG A 1 190 ? -8.541 13.545 2.447 1.00 72.69 190 ARG A C 1
ATOM 1462 O O . ARG A 1 190 ? -7.863 13.133 3.371 1.00 72.69 190 ARG A O 1
ATOM 1469 N N . ARG A 1 191 ? -9.789 13.117 2.251 1.00 82.19 191 ARG A N 1
ATOM 1470 C CA . ARG A 1 191 ? -10.423 12.040 3.033 1.00 82.19 191 ARG A CA 1
ATOM 1471 C C . ARG A 1 191 ? -10.704 10.829 2.146 1.00 82.19 191 ARG A C 1
ATOM 1473 O O . ARG A 1 191 ? -10.789 10.971 0.926 1.00 82.19 191 ARG A O 1
ATOM 1480 N N . LEU A 1 192 ? -10.898 9.663 2.761 1.00 92.19 192 LEU A N 1
ATOM 1481 C CA . LEU A 1 192 ? -11.395 8.444 2.109 1.00 92.19 192 LEU A CA 1
ATOM 1482 C C . LEU A 1 192 ? -12.847 8.180 2.562 1.00 92.19 192 LEU A C 1
ATOM 1484 O O . LEU A 1 192 ? -13.078 7.302 3.392 1.00 92.19 192 LEU A O 1
ATOM 1488 N N . PRO A 1 193 ? -13.830 8.966 2.077 1.00 93.12 193 PRO A N 1
ATOM 1489 C CA . PRO A 1 193 ? -15.199 8.946 2.601 1.00 93.12 193 PRO A CA 1
ATOM 1490 C C . PRO A 1 193 ? -15.942 7.635 2.332 1.00 93.12 193 PRO A C 1
ATOM 1492 O O . PRO A 1 193 ? -16.894 7.328 3.038 1.00 93.12 193 PRO A O 1
ATOM 1495 N N . GLU A 1 194 ? -15.517 6.858 1.336 1.00 95.94 194 GLU A N 1
ATOM 1496 C CA . GLU A 1 194 ? -16.171 5.604 0.946 1.00 95.94 194 GLU A CA 1
ATOM 1497 C C . GLU A 1 194 ? -15.496 4.359 1.537 1.00 95.94 194 GLU A C 1
ATOM 1499 O O . GLU A 1 194 ? -15.972 3.244 1.309 1.00 95.94 194 GLU A O 1
ATOM 1504 N N . LEU A 1 195 ? -14.400 4.517 2.292 1.00 97.50 195 LEU A N 1
ATOM 1505 C CA . LEU A 1 195 ? -13.624 3.380 2.777 1.00 97.50 195 LEU A CA 1
ATOM 1506 C C . LEU A 1 195 ? -14.387 2.651 3.882 1.00 97.50 195 LEU A C 1
ATOM 1508 O O . LEU A 1 195 ? -14.669 3.218 4.934 1.00 97.50 195 LEU A O 1
ATOM 1512 N N . ARG A 1 196 ? -14.706 1.379 3.630 1.00 98.19 196 ARG A N 1
ATOM 1513 C CA . ARG A 1 196 ? -15.472 0.513 4.538 1.00 98.19 196 ARG A CA 1
ATOM 1514 C C . ARG A 1 196 ? -14.605 -0.543 5.201 1.00 98.19 196 ARG A C 1
ATOM 1516 O O . ARG A 1 196 ? -14.894 -0.911 6.331 1.00 98.19 196 ARG A O 1
ATOM 1523 N N . SER A 1 197 ? -13.562 -1.007 4.520 1.00 98.12 197 SER A N 1
ATOM 1524 C CA . SER A 1 197 ? -12.682 -2.069 5.006 1.00 98.12 197 SER A CA 1
ATOM 1525 C C . SER A 1 197 ? -11.226 -1.632 4.881 1.00 98.12 197 SER A C 1
ATOM 1527 O O . SER A 1 197 ? -10.757 -1.314 3.782 1.00 98.12 197 SER A O 1
ATOM 1529 N N . LEU A 1 198 ? -10.537 -1.562 6.019 1.00 98.25 198 LEU A N 1
ATOM 1530 C CA . LEU A 1 198 ? -9.124 -1.222 6.120 1.00 98.25 198 LEU A CA 1
ATOM 1531 C C . LEU A 1 198 ? -8.385 -2.361 6.810 1.00 98.25 198 LEU A C 1
ATOM 1533 O O . LEU A 1 198 ? -8.629 -2.667 7.975 1.00 98.25 198 LEU A O 1
ATOM 1537 N N . ASP A 1 199 ? -7.451 -2.949 6.081 1.00 97.38 199 ASP A N 1
ATOM 1538 C CA . ASP A 1 199 ? -6.619 -4.033 6.565 1.00 97.38 199 ASP A CA 1
ATOM 1539 C C . ASP A 1 199 ? -5.154 -3.604 6.542 1.00 97.38 199 ASP A C 1
ATOM 1541 O O . ASP A 1 199 ? -4.571 -3.393 5.477 1.00 97.38 199 ASP A O 1
ATOM 1545 N N . LEU A 1 200 ? -4.598 -3.417 7.735 1.00 96.25 200 LEU A N 1
ATOM 1546 C CA . LEU A 1 200 ? -3.207 -3.055 7.988 1.00 96.25 200 LEU A CA 1
ATOM 1547 C C . LEU A 1 200 ? -2.501 -4.150 8.807 1.00 96.25 200 LEU A C 1
ATOM 1549 O O . LEU A 1 200 ? -1.526 -3.861 9.510 1.00 96.25 200 LEU A O 1
ATOM 1553 N N . SER A 1 201 ? -2.991 -5.392 8.764 1.00 88.75 201 SER A N 1
ATOM 1554 C CA . SER A 1 201 ? -2.427 -6.493 9.542 1.00 88.75 201 SER A CA 1
ATOM 1555 C C . SER A 1 201 ? -1.024 -6.893 9.074 1.00 88.75 201 SER A C 1
ATOM 1557 O O . SER A 1 201 ? -0.601 -6.583 7.960 1.00 88.75 201 SER A O 1
ATOM 1559 N N . GLU A 1 202 ? -0.295 -7.627 9.916 1.00 91.25 202 GLU A N 1
ATOM 1560 C CA . GLU A 1 202 ? 1.048 -8.144 9.603 1.00 91.25 202 GLU A CA 1
ATOM 1561 C C . GLU A 1 202 ? 2.043 -7.034 9.208 1.00 91.25 202 GLU A C 1
ATOM 1563 O O . GLU A 1 202 ? 2.819 -7.168 8.257 1.00 91.25 202 GLU A O 1
ATOM 1568 N N . ASN A 1 203 ? 2.007 -5.908 9.917 1.00 94.25 203 ASN A N 1
ATOM 1569 C CA . ASN A 1 203 ? 2.920 -4.784 9.724 1.00 94.25 203 ASN A CA 1
ATOM 1570 C C . ASN A 1 203 ? 3.731 -4.517 11.001 1.00 94.25 203 ASN A C 1
ATOM 1572 O O . ASN A 1 203 ? 3.994 -5.420 11.790 1.00 94.25 203 ASN A O 1
ATOM 1576 N N . SER A 1 204 ? 4.227 -3.295 11.167 1.00 92.94 204 SER A N 1
ATOM 1577 C CA . SER A 1 204 ? 5.056 -2.886 12.300 1.00 92.94 204 SER A CA 1
ATOM 1578 C C . SER A 1 204 ? 4.521 -1.597 12.923 1.00 92.94 204 SER A C 1
ATOM 1580 O O . SER A 1 204 ? 5.295 -0.744 13.351 1.00 92.94 204 SER A O 1
ATOM 1582 N N . LEU A 1 205 ? 3.195 -1.431 12.932 1.00 88.25 205 LEU A N 1
ATOM 1583 C CA . LEU A 1 205 ? 2.534 -0.294 13.565 1.00 88.25 205 LEU A CA 1
ATOM 1584 C C . LEU A 1 205 ? 2.671 -0.406 15.086 1.00 88.25 205 LEU A C 1
ATOM 1586 O O . LEU A 1 205 ? 2.406 -1.462 15.659 1.00 88.25 205 LEU A O 1
ATOM 1590 N N . GLU A 1 206 ? 3.047 0.692 15.734 1.00 83.75 206 GLU A N 1
ATOM 1591 C CA . GLU A 1 206 ? 3.182 0.774 17.197 1.00 83.75 206 GLU A CA 1
ATOM 1592 C C . GLU A 1 206 ? 1.944 1.380 17.882 1.00 83.75 206 GLU A C 1
ATOM 1594 O O . GLU A 1 206 ? 1.781 1.270 19.097 1.00 83.75 206 GLU A O 1
ATOM 1599 N N . ALA A 1 207 ? 1.047 1.977 17.099 1.00 80.25 207 ALA A N 1
ATOM 1600 C CA . ALA A 1 207 ? -0.190 2.616 17.536 1.00 80.25 207 ALA A CA 1
ATOM 1601 C C . ALA A 1 207 ? -1.258 2.499 16.440 1.00 80.25 207 ALA A C 1
ATOM 1603 O O . ALA A 1 207 ? -0.924 2.328 15.262 1.00 80.25 207 ALA A O 1
ATOM 1604 N N . ILE A 1 208 ? -2.536 2.640 16.799 1.00 85.69 208 ILE A N 1
ATOM 1605 C CA . ILE A 1 208 ? -3.614 2.840 15.828 1.00 85.69 208 ILE A CA 1
ATOM 1606 C C . ILE A 1 208 ? -3.394 4.207 15.160 1.00 85.69 208 ILE A C 1
ATOM 1608 O O . ILE A 1 208 ? -3.437 5.236 15.843 1.00 85.69 208 ILE A O 1
ATOM 1612 N N . PRO A 1 209 ? -3.191 4.265 13.832 1.00 89.88 209 PRO A N 1
ATOM 1613 C CA . PRO A 1 209 ? -2.923 5.529 13.157 1.00 89.88 209 PRO A CA 1
ATOM 1614 C C . PRO A 1 209 ? -4.081 6.527 13.355 1.00 89.88 209 PRO A C 1
ATOM 1616 O O . PRO A 1 209 ? -5.231 6.150 13.114 1.00 89.88 209 PRO A O 1
ATOM 1619 N N . PRO A 1 210 ? -3.832 7.801 13.733 1.00 86.75 210 PRO A N 1
ATOM 1620 C CA . PRO A 1 210 ? -4.895 8.773 14.032 1.00 86.75 210 PRO A CA 1
ATOM 1621 C C . PRO A 1 210 ? -5.922 8.929 12.907 1.00 86.75 210 PRO A C 1
ATOM 1623 O O . PRO A 1 210 ? -7.118 9.085 13.148 1.00 86.75 210 PRO A O 1
ATOM 1626 N N . VAL A 1 211 ? -5.443 8.792 11.673 1.00 90.50 211 VAL A N 1
ATOM 1627 C CA . VAL A 1 211 ? -6.226 8.844 10.443 1.00 90.50 211 VAL A CA 1
ATOM 1628 C C . VAL A 1 211 ? -7.389 7.848 10.415 1.00 90.50 211 VAL A C 1
ATOM 1630 O O . VAL A 1 211 ? -8.408 8.115 9.787 1.00 90.50 211 VAL A O 1
ATOM 1633 N N . VAL A 1 212 ? -7.269 6.714 11.118 1.00 91.38 212 VAL A N 1
ATOM 1634 C CA . VAL A 1 212 ? -8.314 5.687 11.198 1.00 91.38 212 VAL A CA 1
ATOM 1635 C C . VAL A 1 212 ? -9.598 6.275 11.771 1.00 91.38 212 VAL A C 1
ATOM 1637 O O . VAL A 1 212 ? -10.679 6.000 11.260 1.00 91.38 212 VAL A O 1
ATOM 1640 N N . PHE A 1 213 ? -9.483 7.139 12.779 1.00 87.56 213 PHE A N 1
ATOM 1641 C CA . PHE A 1 213 ? -10.627 7.742 13.461 1.00 87.56 213 PHE A CA 1
ATOM 1642 C C . PHE A 1 213 ? -11.345 8.809 12.620 1.00 87.56 213 PHE A C 1
ATOM 1644 O O . PHE A 1 213 ? -12.452 9.224 12.967 1.00 87.56 213 PHE A O 1
ATOM 1651 N N . GLU A 1 214 ? -10.747 9.230 11.504 1.00 90.69 214 GLU A N 1
ATOM 1652 C CA . GLU A 1 214 ? -11.335 10.159 10.534 1.00 90.69 214 GLU A CA 1
ATOM 1653 C C . GLU A 1 214 ? -12.103 9.438 9.413 1.00 90.69 214 GLU A C 1
ATOM 1655 O O . GLU A 1 214 ? -12.784 10.077 8.608 1.00 90.69 214 GLU A O 1
ATOM 1660 N N . LEU A 1 215 ? -12.022 8.105 9.348 1.00 94.19 215 LEU A N 1
ATOM 1661 C CA . LEU A 1 215 ? -12.695 7.294 8.335 1.00 94.19 215 LEU A CA 1
ATOM 1662 C C . LEU A 1 215 ? -14.164 7.081 8.723 1.00 94.19 215 LEU A C 1
ATOM 1664 O O . LEU A 1 215 ? -14.543 6.089 9.345 1.00 94.19 215 LEU A O 1
ATOM 1668 N N . GLU A 1 216 ? -15.006 8.053 8.377 1.00 91.62 216 GLU A N 1
ATOM 1669 C CA . GLU A 1 216 ? -16.411 8.117 8.804 1.00 91.62 216 GLU A CA 1
ATOM 1670 C C . GLU A 1 216 ? -17.224 6.862 8.434 1.00 91.62 216 GLU A C 1
ATOM 1672 O O . GLU A 1 216 ? -18.011 6.393 9.261 1.00 91.62 216 GLU A O 1
ATOM 1677 N N . SER A 1 217 ? -16.973 6.292 7.250 1.00 96.19 217 SER A N 1
ATOM 1678 C CA . SER A 1 217 ? -17.670 5.115 6.702 1.00 96.19 217 SER A CA 1
ATOM 1679 C C . SER A 1 217 ? -17.026 3.767 7.042 1.00 96.19 217 SER A C 1
ATOM 1681 O O . SER A 1 217 ? -17.509 2.735 6.562 1.00 96.19 217 SER A O 1
ATOM 1683 N N . LEU A 1 218 ? -15.949 3.753 7.836 1.00 96.94 218 LEU A N 1
ATOM 1684 C CA . LEU A 1 218 ? -15.231 2.522 8.151 1.00 96.94 218 LEU A CA 1
ATOM 1685 C C . LEU A 1 218 ? -16.117 1.570 8.961 1.00 96.94 218 LEU A C 1
ATOM 1687 O O . LEU A 1 218 ? -16.786 1.981 9.910 1.00 96.94 218 LEU A O 1
ATOM 1691 N N . LYS A 1 219 ? -16.097 0.297 8.572 1.00 91.06 219 LYS A N 1
ATOM 1692 C CA . LYS A 1 219 ? -16.852 -0.802 9.182 1.00 91.06 219 LYS A CA 1
ATOM 1693 C C . LYS A 1 219 ? -15.945 -1.925 9.652 1.00 91.06 219 LYS A C 1
ATOM 1695 O O . LYS A 1 219 ? -16.233 -2.539 10.668 1.00 91.06 219 LYS A O 1
ATOM 1700 N N . GLU A 1 220 ? -14.864 -2.182 8.929 1.00 89.75 220 GLU A N 1
ATOM 1701 C CA . GLU A 1 220 ? -13.927 -3.260 9.223 1.00 89.75 220 GLU A CA 1
ATOM 1702 C C . GLU A 1 220 ? -12.525 -2.677 9.383 1.00 89.75 220 GLU A C 1
ATOM 1704 O O . GLU A 1 220 ? -12.041 -1.960 8.499 1.00 89.75 220 GLU A O 1
ATOM 1709 N N . LEU A 1 221 ? -11.886 -2.985 10.510 1.00 88.62 221 LEU A N 1
ATOM 1710 C CA . LEU A 1 221 ? -10.508 -2.614 10.803 1.00 88.62 221 LEU A CA 1
ATOM 1711 C C . LEU A 1 221 ? -9.721 -3.844 11.254 1.00 88.62 221 LEU A C 1
ATOM 1713 O O . LEU A 1 221 ? -10.046 -4.449 12.276 1.00 88.62 221 LEU A O 1
ATOM 1717 N N . HIS A 1 222 ? -8.663 -4.166 10.516 1.00 85.75 222 HIS A N 1
ATOM 1718 C CA . HIS A 1 222 ? -7.752 -5.267 10.823 1.00 85.75 222 HIS A CA 1
ATOM 1719 C C . HIS A 1 222 ? -6.352 -4.726 11.109 1.00 85.75 222 HIS A C 1
ATOM 1721 O O . HIS A 1 222 ? -5.761 -4.028 10.283 1.00 85.75 222 HIS A O 1
ATOM 1727 N N . LEU A 1 223 ? -5.840 -5.022 12.299 1.00 82.75 223 LEU A N 1
ATOM 1728 C CA . LEU A 1 223 ? -4.556 -4.550 12.818 1.00 82.75 223 LEU A CA 1
ATOM 1729 C C . LEU A 1 223 ? -3.765 -5.662 13.521 1.00 82.75 223 LEU A C 1
ATOM 1731 O O . LEU A 1 223 ? -2.724 -5.384 14.116 1.00 82.75 223 LEU A O 1
ATOM 1735 N N . GLN A 1 224 ? -4.215 -6.914 13.445 1.00 76.12 224 GLN A N 1
ATOM 1736 C CA . GLN A 1 224 ? -3.516 -8.057 14.022 1.00 76.12 224 GLN A CA 1
ATOM 1737 C C . GLN A 1 224 ? -2.084 -8.203 13.501 1.00 76.12 224 GLN A C 1
ATOM 1739 O O . GLN A 1 224 ? -1.767 -7.788 12.384 1.00 76.12 224 GLN A O 1
ATOM 1744 N N . HIS A 1 225 ? -1.216 -8.829 14.297 1.00 81.19 225 HIS A N 1
ATOM 1745 C CA . HIS A 1 225 ? 0.203 -9.015 13.969 1.00 81.19 225 HIS A CA 1
ATOM 1746 C C . HIS A 1 225 ? 0.927 -7.684 13.680 1.00 81.19 225 HIS A C 1
ATOM 1748 O O . HIS A 1 225 ? 1.723 -7.575 12.750 1.00 81.19 225 HIS A O 1
ATOM 1754 N N . ASN A 1 226 ? 0.624 -6.666 14.487 1.00 81.56 226 ASN A N 1
ATOM 1755 C CA . ASN A 1 226 ? 1.403 -5.438 14.632 1.00 81.56 226 ASN A CA 1
ATOM 1756 C C . ASN A 1 226 ? 1.996 -5.362 16.052 1.00 81.56 226 ASN A C 1
ATOM 1758 O O . ASN A 1 226 ? 1.745 -6.229 16.892 1.00 81.56 226 ASN A O 1
ATOM 1762 N N . SER A 1 227 ? 2.743 -4.297 16.339 1.00 80.31 227 SER A N 1
ATOM 1763 C CA . SER A 1 227 ? 3.359 -4.025 17.644 1.00 80.31 227 SER A CA 1
ATOM 1764 C C . SER A 1 227 ? 2.608 -2.929 18.414 1.00 80.31 227 SER A C 1
ATOM 1766 O O . SER A 1 227 ? 3.231 -2.115 19.092 1.00 80.31 227 SER A O 1
ATOM 1768 N N . ILE A 1 228 ? 1.275 -2.878 18.285 1.00 74.44 228 ILE A N 1
ATOM 1769 C CA . ILE A 1 228 ? 0.440 -1.799 18.833 1.00 74.44 228 ILE A CA 1
ATOM 1770 C C . ILE A 1 228 ? 0.448 -1.832 20.366 1.00 74.44 228 ILE A C 1
ATOM 1772 O O . ILE A 1 228 ? 0.060 -2.827 20.976 1.00 74.44 228 ILE A O 1
ATOM 1776 N N . LYS A 1 229 ? 0.867 -0.723 20.985 1.00 67.88 229 LYS A N 1
ATOM 1777 C CA . LYS A 1 229 ? 1.033 -0.552 22.442 1.00 67.88 229 LYS A CA 1
ATOM 1778 C C . LYS A 1 229 ? 0.220 0.635 22.979 1.00 67.88 229 LYS A C 1
ATOM 1780 O O . LYS A 1 229 ? 0.668 1.343 23.879 1.00 67.88 229 LYS A O 1
ATOM 1785 N N . ASP A 1 230 ? -0.967 0.878 22.421 1.00 58.03 230 ASP A N 1
ATOM 1786 C CA . ASP A 1 230 ? -1.780 2.059 22.741 1.00 58.03 230 ASP A CA 1
ATOM 1787 C C . ASP A 1 230 ? -2.279 2.069 24.192 1.00 58.03 230 ASP A C 1
ATOM 1789 O O . ASP A 1 230 ? -3.282 1.449 24.537 1.00 58.03 230 ASP A O 1
ATOM 1793 N N . ALA A 1 231 ? -1.600 2.838 25.045 1.00 44.09 231 ALA A N 1
ATOM 1794 C CA . ALA A 1 231 ? -1.957 2.990 26.454 1.00 44.09 231 ALA A CA 1
ATOM 1795 C C . ALA A 1 231 ? -3.123 3.976 26.697 1.00 44.09 231 ALA A C 1
ATOM 1797 O O . ALA A 1 231 ? -3.712 3.965 27.780 1.00 44.09 231 ALA A O 1
ATOM 1798 N N . TYR A 1 232 ? -3.476 4.828 25.719 1.00 55.25 232 TYR A N 1
ATOM 1799 C CA . TYR A 1 232 ? -4.479 5.888 25.893 1.00 55.25 232 TYR A CA 1
ATOM 1800 C C . TYR A 1 232 ? -5.317 6.129 24.631 1.00 55.25 232 TYR A C 1
ATOM 1802 O O . TYR A 1 232 ? -4.830 6.664 23.639 1.00 55.25 232 TYR A O 1
ATOM 1810 N N . LEU A 1 233 ? -6.612 5.814 24.709 1.00 65.06 233 LEU A N 1
ATOM 1811 C CA . LEU A 1 233 ? -7.621 6.231 23.735 1.00 65.06 233 LEU A CA 1
ATOM 1812 C C . LEU A 1 233 ? -8.556 7.258 24.374 1.00 65.06 233 LEU A C 1
ATOM 1814 O O . LEU A 1 233 ? -8.922 7.156 25.543 1.00 65.06 233 LEU A O 1
ATOM 1818 N N . THR A 1 234 ? -8.974 8.251 23.598 1.00 74.12 234 THR A N 1
ATOM 1819 C CA . THR A 1 234 ? -10.007 9.206 24.015 1.00 74.12 234 THR A CA 1
ATOM 1820 C C . THR A 1 234 ? -11.400 8.573 23.933 1.00 74.12 234 THR A C 1
ATOM 1822 O O . THR A 1 234 ? -11.640 7.643 23.160 1.00 74.12 234 THR A O 1
ATOM 1825 N N . SER A 1 235 ? -12.374 9.121 24.664 1.00 70.94 235 SER A N 1
ATOM 1826 C CA . SER A 1 235 ? -13.767 8.646 24.622 1.00 70.94 235 SER A CA 1
ATOM 1827 C C . SER A 1 235 ? -14.375 8.654 23.211 1.00 70.94 235 SER A C 1
ATOM 1829 O O . SER A 1 235 ? -15.203 7.798 22.889 1.00 70.94 235 SER A O 1
ATOM 1831 N N . SER A 1 236 ? -13.975 9.601 22.354 1.00 73.81 236 SER A N 1
ATOM 1832 C CA . SER A 1 236 ? -14.408 9.666 20.953 1.00 73.81 236 SER A CA 1
ATOM 1833 C C . SER A 1 236 ? -13.790 8.548 20.112 1.00 73.81 236 SER A C 1
ATOM 1835 O O . SER A 1 236 ? -14.510 7.916 19.344 1.00 73.81 236 SER A O 1
ATOM 1837 N N . GLN A 1 237 ? -12.503 8.246 20.298 1.00 77.62 237 GLN A N 1
ATOM 1838 C CA . GLN A 1 237 ? -11.824 7.128 19.630 1.00 77.62 237 GLN A CA 1
ATOM 1839 C C . GLN A 1 237 ? -12.414 5.778 20.049 1.00 77.62 237 GLN A C 1
ATOM 1841 O O . GLN A 1 237 ? -12.709 4.946 19.197 1.00 77.62 237 GLN A O 1
ATOM 1846 N N . VAL A 1 238 ? -12.695 5.582 21.341 1.00 73.69 238 VAL A N 1
ATOM 1847 C CA . VAL A 1 238 ? -13.389 4.375 21.825 1.00 73.69 238 VAL A CA 1
ATOM 1848 C C . VAL A 1 238 ? -14.787 4.267 21.212 1.00 73.69 238 VAL A C 1
ATOM 1850 O O . VAL A 1 238 ? -15.186 3.200 20.749 1.00 73.69 238 VAL A O 1
ATOM 1853 N N . SER A 1 239 ? -15.534 5.373 21.152 1.00 75.19 239 SER A N 1
ATOM 1854 C CA . SER A 1 239 ? -16.854 5.395 20.505 1.00 75.19 239 SER A CA 1
ATOM 1855 C C . SER A 1 239 ? -16.765 5.072 19.011 1.00 75.19 239 SER A C 1
ATOM 1857 O O . SER A 1 239 ? -17.643 4.391 18.486 1.00 75.19 239 SER A O 1
ATOM 1859 N N . PHE A 1 240 ? -15.696 5.512 18.340 1.00 81.56 240 PHE A N 1
ATOM 1860 C CA . PHE A 1 240 ? -15.416 5.167 16.952 1.00 81.56 240 PHE A CA 1
ATOM 1861 C C . PHE A 1 240 ? -15.126 3.672 16.775 1.00 81.56 240 PHE A C 1
ATOM 1863 O O . PHE A 1 240 ? -15.659 3.057 15.863 1.00 81.56 240 PHE A O 1
ATOM 1870 N N . LEU A 1 241 ? -14.309 3.061 17.630 1.00 78.62 241 LEU A N 1
ATOM 1871 C CA . LEU A 1 241 ? -13.992 1.635 17.497 1.00 78.62 241 LEU A CA 1
ATOM 1872 C C . LEU A 1 241 ? -15.222 0.751 17.745 1.00 78.62 241 LEU A C 1
ATOM 1874 O O . LEU A 1 241 ? -15.397 -0.267 17.087 1.00 78.62 241 LEU A O 1
ATOM 1878 N N . ARG A 1 242 ? -16.127 1.172 18.638 1.00 72.81 242 ARG A N 1
ATOM 1879 C CA . ARG A 1 242 ? -17.369 0.444 18.957 1.00 72.81 242 ARG A CA 1
ATOM 1880 C C . ARG A 1 242 ? -18.418 0.429 17.845 1.00 72.81 242 ARG A C 1
ATOM 1882 O O . ARG A 1 242 ? -19.322 -0.398 17.906 1.00 72.81 242 ARG A O 1
ATOM 1889 N N . LYS A 1 243 ? -18.359 1.365 16.893 1.00 80.69 243 LYS A N 1
ATOM 1890 C CA . LYS A 1 243 ? -19.283 1.396 15.744 1.00 80.69 243 LYS A CA 1
ATOM 1891 C C . LYS A 1 243 ? -18.813 0.513 14.582 1.00 80.69 243 LYS A C 1
ATOM 1893 O O . LYS A 1 243 ? -19.542 0.412 13.602 1.00 80.69 243 LYS A O 1
ATOM 1898 N N . LEU A 1 244 ? -17.615 -0.071 14.667 1.00 71.06 244 LEU A N 1
ATOM 1899 C CA . LEU A 1 244 ? -17.114 -0.995 13.655 1.00 71.06 244 LEU A CA 1
ATOM 1900 C C . LEU A 1 244 ? -17.900 -2.310 13.715 1.00 71.06 244 LEU A C 1
ATOM 1902 O O . LEU A 1 244 ? -18.166 -2.834 14.795 1.00 71.06 244 LEU A O 1
ATOM 1906 N N . ASP A 1 245 ? -18.239 -2.836 12.541 1.00 75.88 245 ASP A N 1
ATOM 1907 C CA . ASP A 1 245 ? -18.824 -4.166 12.372 1.00 75.88 245 ASP A CA 1
ATOM 1908 C C . ASP A 1 245 ? -17.766 -5.247 12.702 1.00 75.88 245 ASP A C 1
ATOM 1910 O O . ASP A 1 245 ? -18.096 -6.291 13.264 1.00 75.88 245 ASP A O 1
ATOM 1914 N N . VAL A 1 246 ? -16.488 -4.979 12.389 1.00 66.38 246 VAL A N 1
ATOM 1915 C CA . VAL A 1 246 ? -15.341 -5.864 12.659 1.00 66.38 246 VAL A CA 1
ATOM 1916 C C . VAL A 1 246 ? -14.142 -5.056 13.161 1.00 66.38 246 VAL A C 1
ATOM 1918 O O . VAL A 1 246 ? -13.740 -4.070 12.542 1.00 66.38 246 VAL A O 1
ATOM 1921 N N . LEU A 1 247 ? -13.538 -5.515 14.258 1.00 76.69 247 LEU A N 1
ATOM 1922 C CA . LEU A 1 247 ? -12.295 -4.983 14.812 1.00 76.69 247 LEU A CA 1
ATOM 1923 C C . LEU A 1 247 ? -11.383 -6.144 15.219 1.00 76.69 247 LEU A C 1
ATOM 1925 O O . LEU A 1 247 ? -11.692 -6.855 16.173 1.00 76.69 247 LEU A O 1
ATOM 1929 N N . ASP A 1 248 ? -10.266 -6.312 14.514 1.00 67.62 248 ASP A N 1
ATOM 1930 C CA . ASP A 1 248 ? -9.232 -7.290 14.854 1.00 67.62 248 ASP A CA 1
ATOM 1931 C C . ASP A 1 248 ? -7.953 -6.572 15.294 1.00 67.62 248 ASP A C 1
ATOM 1933 O O . ASP A 1 248 ? -7.349 -5.816 14.533 1.00 67.62 248 ASP A O 1
ATOM 1937 N N . LEU A 1 249 ? -7.569 -6.783 16.551 1.00 65.12 249 LEU A N 1
ATOM 1938 C CA . LEU A 1 249 ? -6.424 -6.140 17.196 1.00 65.12 249 LEU A CA 1
ATOM 1939 C C . LEU A 1 249 ? -5.376 -7.148 17.676 1.00 65.12 249 LEU A C 1
ATOM 1941 O O . LEU A 1 249 ? -4.504 -6.730 18.430 1.00 65.12 249 LEU A O 1
ATOM 1945 N N . LYS A 1 250 ? -5.458 -8.445 17.320 1.00 59.00 250 LYS A N 1
ATOM 1946 C CA . LYS A 1 250 ? -4.621 -9.493 17.941 1.00 59.00 250 LYS A CA 1
ATOM 1947 C C . LYS A 1 250 ? -3.138 -9.076 17.983 1.00 59.00 250 LYS A C 1
ATOM 1949 O O . LYS A 1 250 ? -2.451 -9.034 16.959 1.00 59.00 250 LYS A O 1
ATOM 1954 N N . VAL A 1 251 ? -2.677 -8.734 19.186 1.00 52.28 251 VAL A N 1
ATOM 1955 C CA . VAL A 1 251 ? -1.310 -8.289 19.480 1.00 52.28 251 VAL A CA 1
ATOM 1956 C C . VAL A 1 251 ? -0.421 -9.537 19.498 1.00 52.28 251 VAL A C 1
ATOM 1958 O O . VAL A 1 251 ? -0.873 -10.549 20.014 1.00 52.28 251 VAL A O 1
ATOM 1961 N N . SER A 1 252 ? 0.746 -9.457 18.840 1.00 48.69 252 SER A N 1
ATOM 1962 C CA . SER A 1 252 ? 1.879 -10.412 18.738 1.00 48.69 252 SER A CA 1
ATOM 1963 C C . SER A 1 252 ? 1.698 -11.882 19.194 1.00 48.69 252 SER A C 1
ATOM 1965 O O . SER A 1 252 ? 1.198 -12.189 20.264 1.00 48.69 252 SER A O 1
ATOM 1967 N N . ASP A 1 253 ? 2.235 -12.846 18.439 1.00 44.75 253 ASP A N 1
ATOM 1968 C CA . ASP A 1 253 ? 2.303 -14.251 18.892 1.00 44.75 253 ASP A CA 1
ATOM 1969 C C . ASP A 1 253 ? 3.482 -14.528 19.862 1.00 44.75 253 ASP A C 1
ATOM 1971 O O . ASP A 1 253 ? 3.692 -15.679 20.243 1.00 44.75 253 ASP A O 1
ATOM 1975 N N . ASP A 1 254 ? 4.266 -13.514 20.268 1.00 47.66 254 ASP A N 1
ATOM 1976 C CA . ASP A 1 254 ? 5.368 -13.675 21.233 1.00 47.66 254 ASP A CA 1
ATOM 1977 C C . ASP A 1 254 ? 4.840 -13.737 22.686 1.00 47.66 254 ASP A C 1
ATOM 1979 O O . ASP A 1 254 ? 4.362 -12.726 23.209 1.00 47.66 254 ASP A O 1
ATOM 1983 N N . PRO A 1 255 ? 4.963 -14.881 23.392 1.00 44.59 255 PRO A N 1
ATOM 1984 C CA . PRO A 1 255 ? 4.451 -15.051 24.754 1.00 44.59 255 PRO A CA 1
ATOM 1985 C C . PRO A 1 255 ? 5.068 -14.094 25.785 1.00 44.59 255 PRO A C 1
ATOM 1987 O O . PRO A 1 255 ? 4.423 -13.769 26.783 1.00 44.59 255 PRO A O 1
ATOM 1990 N N . ALA A 1 256 ? 6.316 -13.655 25.580 1.00 46.72 256 ALA A N 1
ATOM 1991 C CA . ALA A 1 256 ? 6.999 -12.755 26.508 1.00 46.72 256 ALA A CA 1
ATOM 1992 C C . ALA A 1 256 ? 6.524 -11.307 26.334 1.00 46.72 256 ALA A C 1
ATOM 1994 O O . ALA A 1 256 ? 6.281 -10.612 27.322 1.00 46.72 256 ALA A O 1
ATOM 1995 N N . GLU A 1 257 ? 6.319 -10.880 25.085 1.00 47.03 257 GLU A N 1
ATOM 1996 C CA . GLU A 1 257 ? 5.761 -9.564 24.771 1.00 47.03 257 GLU A CA 1
ATOM 1997 C C . GLU A 1 257 ? 4.262 -9.504 25.108 1.00 47.03 257 GLU A C 1
ATOM 1999 O O . G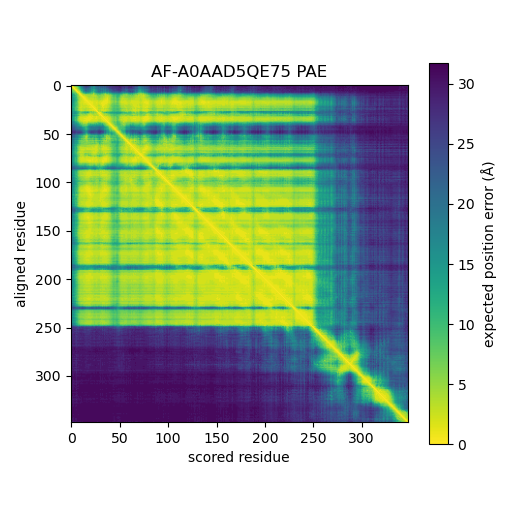LU A 1 257 ? 3.771 -8.462 25.538 1.00 47.03 257 GLU A O 1
ATOM 2004 N N . ASN A 1 258 ? 3.552 -10.634 25.028 1.00 44.84 258 ASN A N 1
ATOM 2005 C CA . ASN A 1 258 ? 2.137 -10.784 25.376 1.00 44.84 258 ASN A CA 1
ATOM 2006 C C . ASN A 1 258 ? 1.808 -10.506 26.844 1.00 44.84 258 ASN A C 1
ATOM 2008 O O . ASN A 1 258 ? 0.768 -9.919 27.127 1.00 44.84 258 ASN A O 1
ATOM 2012 N N . CYS A 1 259 ? 2.684 -10.845 27.791 1.00 39.53 259 CYS A N 1
ATOM 2013 C CA . CYS A 1 259 ? 2.456 -10.514 29.203 1.00 39.53 259 CYS A CA 1
ATOM 2014 C C . CYS A 1 259 ? 2.542 -9.000 29.471 1.00 39.53 259 CYS A C 1
ATOM 2016 O O . CYS A 1 259 ? 1.684 -8.450 30.164 1.00 39.53 259 CYS A O 1
ATOM 2018 N N . GLU A 1 260 ? 3.538 -8.307 28.908 1.00 41.94 260 GLU A N 1
ATOM 2019 C CA . GLU A 1 260 ? 3.693 -6.851 29.072 1.00 41.94 260 GLU A CA 1
ATOM 2020 C C . GLU A 1 260 ? 2.682 -6.052 28.237 1.00 41.94 260 GLU A C 1
ATOM 2022 O O . GLU A 1 260 ? 2.148 -5.040 28.695 1.00 41.94 260 GLU A O 1
ATOM 2027 N N . THR A 1 261 ? 2.358 -6.509 27.027 1.00 45.94 261 THR A N 1
ATOM 2028 C CA . THR A 1 261 ? 1.347 -5.862 26.178 1.00 45.94 261 THR A CA 1
ATOM 2029 C C . THR A 1 261 ? -0.076 -6.114 26.668 1.00 45.94 261 THR A C 1
ATOM 2031 O O . THR A 1 261 ? -0.873 -5.182 26.637 1.00 45.94 261 THR A O 1
ATOM 2034 N N . ALA A 1 262 ? -0.406 -7.281 27.236 1.00 42.84 262 ALA A N 1
ATOM 2035 C CA . ALA A 1 262 ? -1.706 -7.503 27.881 1.00 42.84 262 ALA A CA 1
ATOM 2036 C C . ALA A 1 262 ? -1.930 -6.570 29.083 1.00 42.84 262 ALA A C 1
ATOM 2038 O O . ALA A 1 262 ? -3.026 -6.026 29.252 1.00 42.84 262 ALA A O 1
ATOM 2039 N N . LEU A 1 263 ? -0.884 -6.299 29.874 1.00 43.53 263 LEU A N 1
ATOM 2040 C CA . LEU A 1 263 ? -0.916 -5.279 30.931 1.00 43.53 263 LEU A CA 1
ATOM 2041 C C . LEU A 1 263 ? -1.172 -3.868 30.363 1.00 43.53 263 LEU A C 1
ATOM 2043 O O . LEU A 1 263 ? -1.922 -3.100 30.964 1.00 43.53 263 LEU A O 1
ATOM 2047 N N . ASN A 1 264 ? -0.641 -3.554 29.176 1.00 43.41 264 ASN A N 1
ATOM 2048 C CA . ASN A 1 264 ? -0.842 -2.264 28.499 1.00 43.41 264 ASN A CA 1
ATOM 2049 C C . ASN A 1 264 ? -2.178 -2.134 27.745 1.00 43.41 264 ASN A C 1
ATOM 2051 O O . ASN A 1 264 ? -2.638 -1.016 27.533 1.00 43.41 264 ASN A O 1
ATOM 2055 N N . VAL A 1 265 ? -2.824 -3.242 27.367 1.00 44.00 265 VAL A N 1
ATOM 2056 C CA . VAL A 1 265 ? -4.147 -3.269 26.703 1.00 44.00 265 VAL A CA 1
ATOM 2057 C C . VAL A 1 265 ? -5.295 -3.316 27.728 1.00 44.00 265 VAL A C 1
ATOM 2059 O O . VAL A 1 265 ? -6.434 -2.948 27.427 1.00 44.00 265 VAL A O 1
ATOM 2062 N N . THR A 1 266 ? -4.995 -3.679 28.979 1.00 47.03 266 THR A N 1
ATOM 2063 C CA . THR A 1 266 ? -5.941 -3.670 30.109 1.00 47.03 266 THR A CA 1
ATOM 2064 C C . THR A 1 266 ? -6.716 -2.343 30.252 1.00 47.03 266 THR A C 1
ATOM 2066 O O . THR A 1 266 ? -7.939 -2.398 30.395 1.00 47.03 266 THR A O 1
ATOM 2069 N N . PRO A 1 267 ? -6.098 -1.146 30.146 1.00 44.03 267 PRO A N 1
ATOM 2070 C CA . PRO A 1 267 ? -6.816 0.128 30.218 1.00 44.03 267 PRO A CA 1
ATOM 2071 C C . PRO A 1 267 ? -7.777 0.357 29.046 1.00 44.03 267 PRO A C 1
ATOM 2073 O O . PRO A 1 267 ? -8.797 1.019 29.227 1.00 44.03 267 PRO A O 1
ATOM 2076 N N . VAL A 1 268 ? -7.468 -0.174 27.859 1.00 44.72 268 VAL A N 1
ATOM 2077 C CA . VAL A 1 268 ? -8.284 -0.023 26.645 1.00 44.72 268 VAL A CA 1
ATOM 2078 C C . VAL A 1 268 ? -9.518 -0.913 26.719 1.00 44.72 268 VAL A C 1
ATOM 2080 O O . VAL A 1 268 ? -10.637 -0.434 26.530 1.00 44.72 268 VAL A O 1
ATOM 2083 N N . ILE A 1 269 ? -9.339 -2.188 27.074 1.00 49.09 269 ILE A N 1
ATOM 2084 C CA . ILE A 1 269 ? -10.455 -3.129 27.226 1.00 49.09 269 ILE A CA 1
ATOM 2085 C C . ILE A 1 269 ? -11.348 -2.714 28.404 1.00 49.09 269 ILE A C 1
ATOM 2087 O O . ILE A 1 269 ? -12.570 -2.744 28.278 1.00 49.09 269 ILE A O 1
ATOM 2091 N N . ALA A 1 270 ? -10.774 -2.217 29.506 1.00 43.03 270 ALA A N 1
ATOM 2092 C CA . ALA A 1 270 ? -11.536 -1.678 30.636 1.00 43.03 270 ALA A CA 1
ATOM 2093 C C . ALA A 1 270 ? -12.423 -0.466 30.278 1.00 43.03 270 ALA A C 1
ATOM 2095 O O . ALA A 1 270 ? -13.379 -0.167 30.995 1.00 43.03 270 ALA A O 1
ATOM 2096 N N . GLN A 1 271 ? -12.135 0.231 29.173 1.00 43.16 271 GLN A N 1
ATOM 2097 C CA . GLN A 1 271 ? -12.909 1.382 28.696 1.00 43.16 271 GLN A CA 1
ATOM 2098 C C . GLN A 1 271 ? -13.960 1.022 27.631 1.00 43.16 271 GLN A C 1
ATOM 2100 O O . GLN A 1 271 ? -14.815 1.856 27.307 1.00 43.16 271 GLN A O 1
ATOM 2105 N N . LEU A 1 272 ? -13.958 -0.212 27.114 1.00 41.12 272 LEU A N 1
ATOM 2106 C CA . LEU A 1 272 ? -14.981 -0.703 26.193 1.00 41.12 272 LEU A CA 1
ATOM 2107 C C . LEU A 1 272 ? -16.307 -0.891 26.941 1.00 41.12 272 LEU A C 1
ATOM 2109 O O . LEU A 1 272 ? -16.542 -1.891 27.612 1.00 41.12 272 LEU A O 1
ATOM 2113 N N . ARG A 1 273 ? -17.222 0.072 26.808 1.00 40.72 273 ARG A N 1
ATOM 2114 C CA . ARG A 1 273 ? -18.626 -0.145 27.190 1.00 40.72 273 ARG A CA 1
ATOM 2115 C C . ARG A 1 273 ? -19.301 -1.001 26.113 1.00 40.72 273 ARG A C 1
ATOM 2117 O O . ARG A 1 273 ? -18.972 -0.891 24.944 1.00 40.72 273 ARG A O 1
ATOM 2124 N N . HIS A 1 274 ? -20.276 -1.827 26.454 1.00 43.03 274 HIS A N 1
ATOM 2125 C CA . HIS A 1 274 ? -21.161 -2.503 25.495 1.00 43.03 274 HIS A CA 1
ATOM 2126 C C . HIS A 1 274 ? -22.557 -2.529 26.120 1.00 43.03 274 HIS A C 1
ATOM 2128 O O . HIS A 1 274 ? -22.644 -2.640 27.339 1.00 43.03 274 HIS A O 1
ATOM 2134 N N . PRO A 1 275 ? -23.653 -2.412 25.349 1.00 37.38 275 PRO A N 1
ATOM 2135 C CA . PRO A 1 275 ? -25.010 -2.342 25.909 1.00 37.38 275 PRO A CA 1
ATOM 2136 C C . PRO A 1 275 ? -25.406 -3.530 26.809 1.00 37.38 275 PRO A C 1
ATOM 2138 O O . PRO A 1 275 ? -26.366 -3.415 27.561 1.00 37.38 275 PRO A O 1
ATOM 2141 N N . GLN A 1 276 ? -24.667 -4.644 26.763 1.00 36.59 276 GLN A N 1
ATOM 2142 C CA . GLN A 1 276 ? -24.847 -5.811 27.642 1.00 36.59 276 GLN A CA 1
ATOM 2143 C C . GLN A 1 276 ? -23.612 -6.166 28.498 1.00 36.59 276 GLN A C 1
ATOM 2145 O O . GLN A 1 276 ? -23.655 -7.154 29.227 1.00 36.59 276 GLN A O 1
ATOM 2150 N N . LEU A 1 277 ? -22.516 -5.397 28.413 1.00 44.50 277 LEU A N 1
ATOM 2151 C CA . LEU A 1 277 ? -21.334 -5.583 29.272 1.00 44.50 277 LEU A CA 1
ATOM 2152 C C . LEU A 1 277 ? -21.375 -4.541 30.393 1.00 44.50 277 LEU A C 1
ATOM 2154 O O . LEU A 1 277 ? -21.338 -3.339 30.128 1.00 44.50 277 LEU A O 1
ATOM 2158 N N . LEU A 1 278 ? -21.467 -5.016 31.635 1.00 45.78 278 LEU A N 1
ATOM 2159 C CA . LEU A 1 278 ? -21.569 -4.203 32.852 1.00 45.78 278 LEU A CA 1
ATOM 2160 C C . LEU A 1 278 ? -20.224 -3.570 33.215 1.00 45.78 278 LEU A C 1
ATOM 2162 O O . LEU A 1 278 ? -20.141 -2.376 33.499 1.00 45.78 278 LEU A O 1
ATOM 2166 N N . SER A 1 279 ? -19.181 -4.397 33.230 1.00 45.34 279 SER A N 1
ATOM 2167 C CA . SER A 1 279 ? -17.817 -4.026 33.580 1.00 45.34 279 SER A CA 1
ATOM 2168 C C . SER A 1 279 ? -16.855 -5.111 33.092 1.00 45.34 279 SER A C 1
ATOM 2170 O O . SER A 1 279 ? -17.214 -6.288 33.020 1.00 45.34 279 SER A O 1
ATOM 2172 N N . VAL A 1 280 ? -15.631 -4.725 32.735 1.00 47.50 280 VAL A N 1
ATOM 2173 C CA . VAL A 1 280 ? -14.536 -5.677 32.522 1.00 47.50 280 VAL A CA 1
ATOM 2174 C C . VAL A 1 280 ? -13.836 -5.856 33.863 1.00 47.50 280 VAL A C 1
ATOM 2176 O O . VAL A 1 280 ? -13.246 -4.913 34.385 1.00 47.50 280 VAL A O 1
ATOM 2179 N N . LEU A 1 281 ? -13.943 -7.055 34.431 1.00 45.34 281 LEU A N 1
ATOM 2180 C CA . LEU A 1 281 ? -13.354 -7.402 35.726 1.00 45.34 281 LEU A CA 1
ATOM 2181 C C . LEU A 1 281 ? -11.865 -7.717 35.613 1.00 45.34 281 LEU A C 1
ATOM 2183 O O . LEU A 1 281 ? -11.120 -7.539 36.574 1.00 45.34 281 LEU A O 1
ATOM 2187 N N . GLY A 1 282 ? -11.434 -8.189 34.446 1.00 41.84 282 GLY A N 1
ATOM 2188 C CA . GLY A 1 282 ? -10.042 -8.507 34.191 1.00 41.84 282 GLY A CA 1
ATOM 2189 C C . GLY A 1 282 ? -9.842 -9.246 32.880 1.00 41.84 282 GLY A C 1
ATOM 2190 O O . GLY A 1 282 ? -10.781 -9.509 32.128 1.00 41.84 282 GLY A O 1
ATOM 2191 N N . LEU A 1 283 ? -8.588 -9.586 32.627 1.00 48.66 283 LEU A N 1
ATOM 2192 C CA . LEU A 1 283 ? -8.169 -10.425 31.516 1.00 48.66 283 LEU A CA 1
ATOM 2193 C C . LEU A 1 283 ? -7.678 -11.746 32.098 1.00 48.66 283 LEU A C 1
ATOM 2195 O O . LEU A 1 283 ? -6.935 -11.748 33.081 1.00 48.66 283 LEU A O 1
ATOM 2199 N N . MET A 1 284 ? -8.111 -12.860 31.518 1.00 43.28 284 MET A N 1
ATOM 2200 C CA . MET A 1 284 ? -7.589 -14.182 31.841 1.00 43.28 284 MET A CA 1
ATOM 2201 C C . MET A 1 284 ? -7.008 -14.815 30.583 1.00 43.28 284 MET A C 1
ATOM 2203 O O . MET A 1 284 ? -7.568 -14.673 29.502 1.00 43.28 284 MET A O 1
ATOM 2207 N N . TRP A 1 285 ? -5.892 -15.516 30.718 1.00 45.44 285 TRP A N 1
ATOM 2208 C CA . TRP A 1 285 ? -5.370 -16.358 29.648 1.00 45.44 285 TRP A CA 1
ATOM 2209 C C . TRP A 1 285 ? -6.085 -17.711 29.714 1.00 45.44 285 TRP A C 1
ATOM 2211 O O . TRP A 1 285 ? -6.054 -18.360 30.759 1.00 45.44 285 TRP A O 1
ATOM 2221 N N . GLU A 1 286 ? -6.767 -18.106 28.637 1.00 42.31 286 GLU A N 1
ATOM 2222 C CA . GLU A 1 286 ? -7.360 -19.446 28.505 1.00 42.31 286 GLU A CA 1
ATOM 2223 C C . GLU A 1 286 ? -6.274 -20.479 28.191 1.00 42.31 286 GLU A C 1
ATOM 2225 O O . GLU A 1 286 ? -6.271 -21.579 28.746 1.00 42.31 286 GLU A O 1
ATOM 2230 N N . ASP A 1 287 ? -5.303 -20.089 27.365 1.00 45.09 287 ASP A N 1
ATOM 2231 C CA . ASP A 1 287 ? -4.062 -20.816 27.135 1.00 45.09 287 ASP A CA 1
ATOM 2232 C C . ASP A 1 287 ? -2.900 -19.852 26.824 1.00 45.09 287 ASP A C 1
ATOM 2234 O O . ASP A 1 287 ? -3.018 -18.636 26.958 1.00 45.09 287 ASP A O 1
ATOM 2238 N N . MET A 1 288 ? -1.750 -20.397 26.415 1.00 39.62 288 MET A N 1
ATOM 2239 C CA . MET A 1 288 ? -0.541 -19.623 26.089 1.00 39.62 288 MET A CA 1
ATOM 2240 C C . MET A 1 288 ? -0.707 -18.641 24.911 1.00 39.62 288 MET A C 1
ATOM 2242 O O . MET A 1 288 ? 0.199 -17.852 24.656 1.00 39.62 288 MET A O 1
ATOM 2246 N N . HIS A 1 289 ? -1.819 -18.708 24.176 1.00 43.81 289 HIS A N 1
ATOM 2247 C CA . HIS A 1 289 ? -2.059 -17.976 22.931 1.00 43.81 289 HIS A CA 1
ATOM 2248 C C . HIS A 1 289 ? -3.424 -17.269 22.893 1.00 43.81 289 HIS A C 1
ATOM 2250 O O . HIS A 1 289 ? -3.683 -16.498 21.969 1.00 43.81 289 HIS A O 1
ATOM 2256 N N . THR A 1 290 ? -4.307 -17.526 23.859 1.00 41.62 290 THR A N 1
ATOM 2257 C CA . THR A 1 290 ? -5.677 -17.006 23.887 1.00 41.62 290 THR A CA 1
ATOM 2258 C C . THR A 1 290 ? -5.957 -16.298 25.204 1.00 41.62 290 THR A C 1
ATOM 2260 O O . THR A 1 290 ? -5.768 -16.840 26.293 1.00 41.62 290 THR A O 1
ATOM 2263 N N . MET A 1 291 ? -6.411 -15.050 25.097 1.00 44.53 291 MET A N 1
ATOM 2264 C CA . MET A 1 291 ? -6.794 -14.223 26.232 1.00 44.53 291 MET A CA 1
ATOM 2265 C C . MET A 1 291 ? -8.283 -13.911 26.142 1.00 44.53 291 MET A C 1
ATOM 2267 O O . MET A 1 291 ? -8.757 -13.371 25.142 1.00 44.53 291 MET A O 1
ATOM 2271 N N . SER A 1 292 ? -8.999 -14.221 27.212 1.00 44.34 292 SER A N 1
ATOM 2272 C CA . SER A 1 292 ? -10.422 -13.974 27.365 1.00 44.34 292 SER A CA 1
ATOM 2273 C C . SER A 1 292 ? -10.671 -12.830 28.328 1.00 44.34 292 SER A C 1
ATOM 2275 O O . SER A 1 292 ? -10.049 -12.691 29.385 1.00 44.34 292 SER A O 1
ATOM 2277 N N . VAL A 1 293 ? -11.617 -11.981 27.946 1.00 49.47 293 VAL A N 1
ATOM 2278 C CA . VAL A 1 293 ? -12.056 -10.865 28.772 1.00 49.47 293 VAL A CA 1
ATOM 2279 C C . VAL A 1 293 ? -13.068 -11.388 29.777 1.00 49.47 293 VAL A C 1
ATOM 2281 O O . VAL A 1 293 ? -14.164 -11.819 29.414 1.00 49.47 293 VAL A O 1
ATOM 2284 N N . VAL A 1 294 ? -12.719 -11.308 31.056 1.00 44.91 294 VAL A N 1
ATOM 2285 C CA . VAL A 1 294 ? -13.659 -11.585 32.136 1.00 44.91 294 VAL A CA 1
ATOM 2286 C C . VAL A 1 294 ? -14.522 -10.355 32.295 1.00 44.91 294 VAL A C 1
ATOM 2288 O O . VAL A 1 294 ? -14.052 -9.289 32.699 1.00 44.91 294 VAL A O 1
ATOM 2291 N N . SER A 1 295 ? -15.792 -10.493 31.954 1.00 46.72 295 SER A N 1
ATOM 2292 C CA . SER A 1 295 ? -16.743 -9.399 32.030 1.00 46.72 295 SER A CA 1
ATOM 2293 C C . SER A 1 295 ? -17.924 -9.775 32.904 1.00 46.72 295 SER A C 1
ATOM 2295 O O . SER A 1 295 ? -18.382 -10.917 32.922 1.00 46.72 295 SER A O 1
ATOM 2297 N N . GLU A 1 296 ? -18.431 -8.791 33.636 1.00 47.66 296 GLU A N 1
ATOM 2298 C CA . GLU A 1 296 ? -19.771 -8.884 34.187 1.00 47.66 296 GLU A CA 1
ATOM 2299 C C . GLU A 1 296 ? -20.758 -8.788 33.021 1.00 47.66 296 GLU A C 1
ATOM 2301 O O . GLU A 1 296 ? -20.861 -7.765 32.337 1.00 47.66 296 GLU A O 1
ATOM 2306 N N . PHE A 1 297 ? -21.473 -9.883 32.787 1.00 39.91 297 PHE A N 1
ATOM 2307 C CA . PHE A 1 297 ? -22.503 -10.010 31.767 1.00 39.91 297 PHE A CA 1
ATOM 2308 C C . PHE A 1 297 ? -23.850 -10.229 32.462 1.00 39.91 297 PHE A C 1
ATOM 2310 O O . PHE A 1 297 ? -23.972 -11.101 33.323 1.00 39.91 297 PHE A O 1
ATOM 2317 N N . MET A 1 298 ? -24.868 -9.432 32.121 1.00 47.34 298 MET A N 1
ATOM 2318 C CA . MET A 1 298 ? -26.221 -9.601 32.661 1.00 47.34 298 MET A CA 1
ATOM 2319 C C . MET A 1 298 ? -27.222 -9.893 31.548 1.00 47.34 298 MET A C 1
ATOM 2321 O O . MET A 1 298 ? -27.597 -9.021 30.769 1.00 47.34 298 MET A O 1
ATOM 2325 N N . ASN A 1 299 ? -27.734 -11.124 31.528 1.00 39.81 299 ASN A N 1
ATOM 2326 C CA . ASN A 1 299 ? -28.643 -11.622 30.491 1.00 39.81 299 ASN A CA 1
ATOM 2327 C C . ASN A 1 299 ? -30.040 -10.952 30.515 1.00 39.81 299 ASN A C 1
ATOM 2329 O O . ASN A 1 299 ? -30.901 -11.346 29.729 1.00 39.81 299 ASN A O 1
ATOM 2333 N N . ARG A 1 300 ? -30.317 -10.011 31.441 1.00 42.34 300 ARG A N 1
ATOM 2334 C CA . ARG A 1 300 ? -31.670 -9.475 31.721 1.00 42.34 300 ARG A CA 1
ATOM 2335 C C . ARG A 1 300 ? -31.758 -7.975 32.086 1.00 42.34 300 ARG A C 1
ATOM 2337 O O . ARG A 1 300 ? -32.654 -7.605 32.835 1.00 42.34 300 ARG A O 1
ATOM 2344 N N . GLY A 1 301 ? -30.897 -7.109 31.547 1.00 48.03 301 GLY A N 1
ATOM 2345 C CA . GLY A 1 301 ? -31.018 -5.642 31.704 1.00 48.03 301 GLY A CA 1
ATOM 2346 C C . GLY A 1 301 ? -29.849 -4.988 32.447 1.00 48.03 301 GLY A C 1
ATOM 2347 O O . GLY A 1 301 ? -28.832 -5.637 32.688 1.00 48.03 301 GLY A O 1
ATOM 2348 N N . THR A 1 302 ? -29.960 -3.691 32.762 1.00 47.00 302 THR A N 1
ATOM 2349 C CA . THR A 1 302 ? -28.850 -2.902 33.335 1.00 47.00 302 THR A CA 1
ATOM 2350 C C . THR A 1 302 ? -28.706 -3.110 34.853 1.00 47.00 302 THR A C 1
ATOM 2352 O O . THR A 1 302 ? -29.690 -3.275 35.572 1.00 47.00 302 THR A O 1
ATOM 2355 N N . LEU A 1 303 ? -27.470 -3.094 35.378 1.00 43.75 303 LEU A N 1
ATOM 2356 C CA . LEU A 1 303 ? -27.196 -3.196 36.831 1.00 43.75 303 LEU A CA 1
ATOM 2357 C C . LEU A 1 303 ? -27.829 -2.059 37.620 1.00 43.75 303 LEU A C 1
ATOM 2359 O O . LEU A 1 303 ? -28.237 -2.241 38.764 1.00 43.75 303 LEU A O 1
ATOM 2363 N N . GLU A 1 304 ? -27.914 -0.901 36.981 1.00 43.62 304 GLU A N 1
ATOM 2364 C CA . GLU A 1 304 ? -28.532 0.296 37.519 1.00 43.62 304 GLU A CA 1
ATOM 2365 C C . GLU A 1 304 ? -30.031 0.071 37.772 1.00 43.62 304 GLU A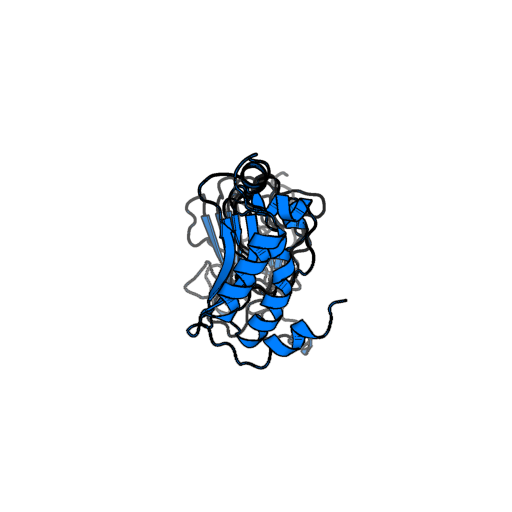 C 1
ATOM 2367 O O . GLU A 1 304 ? -30.489 0.311 38.884 1.00 43.62 304 GLU A O 1
ATOM 2372 N N . GLU A 1 305 ? -30.772 -0.525 36.830 1.00 51.62 305 GLU A N 1
ATOM 2373 C CA . GLU A 1 305 ? -32.178 -0.911 37.044 1.00 51.62 305 GLU A CA 1
ATOM 2374 C C . GLU A 1 305 ? -32.353 -1.973 38.139 1.00 51.62 305 GLU A C 1
ATOM 2376 O O . GLU A 1 305 ? -33.308 -1.909 38.911 1.00 51.62 305 GLU A O 1
ATOM 2381 N N . PHE A 1 306 ? -31.436 -2.942 38.245 1.00 51.06 306 PHE A N 1
ATOM 2382 C CA . PHE A 1 306 ? -31.535 -4.011 39.246 1.00 51.06 306 PHE A CA 1
ATOM 2383 C C . PHE A 1 306 ? -31.203 -3.545 40.674 1.00 51.06 306 PHE A C 1
ATOM 2385 O O . PHE A 1 306 ? -31.800 -4.035 41.634 1.00 51.06 306 PHE A O 1
ATOM 2392 N N . LEU A 1 307 ? -30.259 -2.611 40.828 1.00 46.50 307 LEU A N 1
ATOM 2393 C CA . LEU A 1 307 ? -29.861 -2.048 42.124 1.00 46.50 307 LEU A CA 1
ATOM 2394 C C . LEU A 1 307 ? -30.788 -0.921 42.597 1.00 46.50 307 LEU A C 1
ATOM 2396 O O . LEU A 1 307 ? -30.883 -0.685 43.800 1.00 46.50 307 LEU A O 1
ATOM 2400 N N . LEU A 1 308 ? -31.467 -0.238 41.673 1.00 52.78 308 LEU A N 1
ATOM 2401 C CA . LEU A 1 308 ? -32.507 0.750 41.979 1.00 52.78 308 LEU A CA 1
ATOM 2402 C C . LEU A 1 308 ? -33.889 0.109 42.192 1.00 52.78 308 LEU A C 1
ATOM 2404 O O . LEU A 1 308 ? -34.826 0.798 42.599 1.00 52.78 308 LEU A O 1
ATOM 2408 N N . ALA A 1 309 ? -34.025 -1.200 41.950 1.00 58.03 309 ALA A N 1
ATOM 2409 C CA . ALA A 1 309 ? -35.243 -1.939 42.243 1.00 58.03 309 ALA A CA 1
ATOM 2410 C C . ALA A 1 309 ? -35.484 -1.970 43.770 1.00 58.03 309 ALA A C 1
ATOM 2412 O O . ALA A 1 309 ? -34.595 -2.401 44.511 1.00 58.03 309 ALA A O 1
ATOM 2413 N N . PRO A 1 310 ? -36.667 -1.557 44.267 1.00 50.12 310 PRO A N 1
ATOM 2414 C CA . PRO A 1 310 ? -36.858 -1.245 45.687 1.00 50.12 310 PRO A CA 1
ATOM 2415 C C . PRO A 1 310 ? -36.729 -2.415 46.680 1.00 50.12 310 PRO A C 1
ATOM 2417 O O . PRO A 1 310 ? -36.756 -2.163 47.879 1.00 50.12 310 PRO A O 1
ATOM 2420 N N . ASP A 1 311 ? -36.588 -3.667 46.225 1.00 55.97 311 ASP A N 1
ATOM 2421 C CA . ASP A 1 311 ? -36.863 -4.852 47.058 1.00 55.97 311 ASP A CA 1
ATOM 2422 C C . ASP A 1 311 ? -35.810 -5.975 47.022 1.00 55.97 311 ASP A C 1
ATOM 2424 O O . ASP A 1 311 ? -36.023 -7.059 47.563 1.00 55.97 311 ASP A O 1
ATOM 2428 N N . ASN A 1 312 ? -34.632 -5.758 46.435 1.00 55.22 312 ASN A N 1
ATOM 2429 C CA . ASN A 1 312 ? -33.739 -6.892 46.151 1.00 55.22 312 ASN A CA 1
ATOM 2430 C C . ASN A 1 312 ? -32.793 -7.282 47.301 1.00 55.22 312 ASN A C 1
ATOM 2432 O O . ASN A 1 312 ? -32.018 -8.228 47.153 1.00 55.22 312 ASN A O 1
ATOM 2436 N N . GLY A 1 313 ? -32.807 -6.572 48.440 1.00 56.06 313 GLY A N 1
ATOM 2437 C CA . GLY A 1 313 ? -31.989 -6.886 49.630 1.00 56.06 313 GLY A CA 1
ATOM 2438 C C . GLY A 1 313 ? -30.462 -6.894 49.409 1.00 56.06 313 GLY A C 1
ATOM 2439 O O . GLY A 1 313 ? -29.685 -7.149 50.333 1.00 56.06 313 GLY A O 1
ATOM 2440 N N . LEU A 1 314 ? -30.015 -6.603 48.188 1.00 52.44 314 LEU A N 1
ATOM 2441 C CA . LEU A 1 314 ? -28.635 -6.616 47.732 1.00 52.44 314 LEU A CA 1
ATOM 2442 C C . LEU A 1 314 ? -28.103 -5.187 47.757 1.00 52.44 314 LEU A C 1
ATOM 2444 O O . LEU A 1 314 ? -28.463 -4.349 46.940 1.00 52.44 314 LEU A O 1
ATOM 2448 N N . THR A 1 315 ? -27.218 -4.915 48.712 1.00 56.53 315 THR A N 1
ATOM 2449 C CA . THR A 1 315 ? -26.434 -3.679 48.741 1.00 56.53 315 THR A CA 1
ATOM 2450 C C . THR A 1 315 ? -25.054 -3.931 48.145 1.00 56.53 315 THR A C 1
ATOM 2452 O O . THR A 1 315 ? -24.503 -5.032 48.253 1.00 56.53 315 THR A O 1
ATOM 2455 N N . TRP A 1 316 ? -24.445 -2.885 47.584 1.00 46.69 316 TRP A N 1
ATOM 2456 C CA . TRP A 1 316 ? -23.092 -2.930 47.012 1.00 46.69 316 TRP A CA 1
ATOM 2457 C C . TRP A 1 316 ? -22.048 -3.534 47.965 1.00 46.69 316 TRP A C 1
ATOM 2459 O O . TRP A 1 316 ? -21.142 -4.261 47.562 1.00 46.69 316 TRP A O 1
ATOM 2469 N N . ARG A 1 317 ? -22.222 -3.279 49.265 1.00 46.97 317 ARG A N 1
ATOM 2470 C CA . ARG A 1 317 ? -21.362 -3.778 50.339 1.00 46.97 317 ARG A CA 1
ATOM 2471 C C . ARG A 1 317 ? -21.441 -5.298 50.506 1.00 46.97 317 ARG A C 1
ATOM 2473 O O . ARG A 1 317 ? -20.414 -5.939 50.707 1.00 46.97 317 ARG A O 1
ATOM 2480 N N . ASN A 1 318 ? -22.640 -5.870 50.412 1.00 51.94 318 ASN A N 1
ATOM 2481 C CA . ASN A 1 318 ? -22.862 -7.303 50.610 1.00 51.94 318 ASN A CA 1
ATOM 2482 C C . ASN A 1 318 ? -22.463 -8.116 49.373 1.00 51.94 318 ASN A C 1
ATOM 2484 O O . ASN A 1 318 ? -21.908 -9.204 49.516 1.00 51.94 318 ASN A O 1
ATOM 2488 N N . PHE A 1 319 ? -22.673 -7.561 48.177 1.00 49.97 319 PHE A N 1
ATOM 2489 C CA . PHE A 1 319 ? -22.247 -8.178 46.921 1.00 49.97 319 PHE A CA 1
ATOM 2490 C C . PHE A 1 319 ? -20.720 -8.316 46.842 1.00 49.97 319 PHE A C 1
ATOM 2492 O O . PHE A 1 319 ? -20.207 -9.423 46.688 1.00 49.97 319 PHE A O 1
ATOM 2499 N N . LYS A 1 320 ? -19.981 -7.220 47.077 1.00 43.69 320 LYS A N 1
ATOM 2500 C CA . LYS A 1 320 ? -18.507 -7.225 47.076 1.00 43.69 320 LYS A CA 1
ATOM 2501 C C . LYS A 1 320 ? -17.908 -8.206 48.082 1.00 43.69 320 LYS A C 1
ATOM 2503 O O . LYS A 1 320 ? -16.914 -8.864 47.793 1.00 43.69 320 LYS A O 1
ATOM 2508 N N . LYS A 1 321 ? -18.532 -8.329 49.257 1.00 46.22 321 LYS A N 1
ATOM 2509 C CA . LYS A 1 321 ? -18.091 -9.256 50.304 1.00 46.22 321 LYS A CA 1
ATOM 2510 C C . LYS A 1 321 ? -18.256 -10.722 49.889 1.00 46.22 321 LYS A C 1
ATOM 2512 O O . LYS A 1 321 ? -17.425 -11.545 50.255 1.00 46.22 321 LYS A O 1
ATOM 2517 N N . LYS A 1 322 ? -19.304 -11.039 49.125 1.00 48.50 322 LYS A N 1
ATOM 2518 C CA . LYS A 1 322 ? -19.572 -12.393 48.631 1.00 48.50 322 LYS A CA 1
ATOM 2519 C C . LYS A 1 322 ? -18.664 -12.763 47.456 1.00 48.50 322 LYS A C 1
ATOM 2521 O O . LYS A 1 322 ? -18.050 -13.818 47.490 1.00 48.50 322 LYS A O 1
ATOM 2526 N N . ALA A 1 323 ? -18.462 -11.842 46.514 1.00 43.91 323 ALA A N 1
ATOM 2527 C CA . ALA A 1 323 ? -17.516 -12.028 45.412 1.00 43.91 323 ALA A CA 1
ATOM 2528 C C . ALA A 1 323 ? -16.078 -12.288 45.909 1.00 43.91 323 ALA A C 1
ATOM 2530 O O . ALA A 1 323 ? -15.414 -13.207 45.440 1.00 43.91 323 ALA A O 1
ATOM 2531 N N . ALA A 1 324 ? -15.615 -11.542 46.921 1.00 40.22 324 ALA A N 1
ATOM 2532 C CA . ALA A 1 324 ? -14.297 -11.757 47.527 1.00 40.22 324 ALA A CA 1
ATOM 2533 C C . ALA A 1 324 ? -14.162 -13.120 48.240 1.00 40.22 324 ALA A C 1
ATOM 2535 O O . ALA A 1 324 ? -13.080 -13.709 48.267 1.00 40.22 324 ALA A O 1
ATOM 2536 N N . HIS A 1 325 ? -15.253 -13.628 48.816 1.00 39.38 325 HIS A N 1
ATOM 2537 C CA . HIS A 1 325 ? -15.287 -14.942 49.455 1.00 39.38 325 HIS A CA 1
ATOM 2538 C C . HIS A 1 325 ? -15.234 -16.082 48.425 1.00 39.38 325 HIS A C 1
ATOM 2540 O O . HIS A 1 325 ? -14.536 -17.067 48.636 1.00 39.38 325 HIS A O 1
ATOM 2546 N N . ASP A 1 326 ? -15.926 -15.942 47.296 1.00 41.59 326 ASP A N 1
ATOM 2547 C CA . ASP A 1 326 ? -16.010 -17.004 46.287 1.00 41.59 326 ASP A CA 1
ATOM 2548 C C . ASP A 1 326 ? -14.703 -17.141 45.480 1.00 41.59 326 ASP A C 1
ATOM 2550 O O . ASP A 1 326 ? -14.277 -18.253 45.179 1.00 41.59 326 ASP A O 1
ATOM 2554 N N . ILE A 1 327 ? -13.991 -16.034 45.238 1.00 39.28 327 ILE A N 1
ATOM 2555 C CA . ILE A 1 327 ? -12.662 -16.028 44.591 1.00 39.28 327 ILE A CA 1
ATOM 2556 C C . ILE A 1 327 ? -11.585 -16.686 45.470 1.00 39.28 327 ILE A C 1
ATOM 2558 O O . ILE A 1 327 ? -10.633 -17.273 44.963 1.00 39.28 327 ILE A O 1
ATOM 2562 N N . THR A 1 328 ? -11.709 -16.598 46.797 1.00 37.19 328 THR A N 1
ATOM 2563 C CA . THR A 1 328 ? -10.696 -17.125 47.729 1.00 37.19 328 THR A CA 1
ATOM 2564 C C . THR A 1 328 ? -10.839 -18.622 48.011 1.00 37.19 328 THR A C 1
ATOM 2566 O O . THR A 1 328 ? -9.923 -19.213 48.582 1.00 37.19 328 THR A O 1
ATOM 2569 N N . TYR A 1 329 ? -11.950 -19.244 47.605 1.00 35.25 329 TYR A N 1
ATOM 2570 C CA . TYR A 1 329 ? -12.297 -20.621 47.968 1.00 35.25 329 TYR A CA 1
ATOM 2571 C C . TYR A 1 329 ? -12.418 -21.593 46.792 1.00 35.25 329 TYR A C 1
ATOM 2573 O O . TYR A 1 329 ? -12.849 -22.723 47.016 1.00 35.25 329 TYR A O 1
ATOM 2581 N N . ASP A 1 330 ? -12.018 -21.212 45.576 1.00 41.53 330 ASP A N 1
ATOM 2582 C CA . ASP A 1 330 ? -11.923 -22.147 44.450 1.00 41.53 330 ASP A CA 1
ATOM 2583 C C . ASP A 1 330 ? -10.527 -22.812 44.394 1.00 41.53 330 ASP A C 1
ATOM 2585 O O . ASP A 1 330 ? -9.561 -22.209 43.919 1.00 41.53 330 ASP A O 1
ATOM 2589 N N . PRO A 1 331 ? -10.375 -24.068 44.862 1.00 38.66 331 PRO A N 1
ATOM 2590 C CA . PRO A 1 331 ? -9.102 -24.783 44.843 1.00 38.66 331 PRO A CA 1
ATOM 2591 C C . PRO A 1 331 ? -8.651 -25.216 43.436 1.00 38.66 331 PRO A C 1
ATOM 2593 O O . PRO A 1 331 ? -7.550 -25.761 43.314 1.00 38.66 331 PRO A O 1
ATOM 2596 N N . SER A 1 332 ? -9.462 -25.002 42.388 1.00 39.25 332 SER A N 1
ATOM 2597 C CA . SER A 1 332 ? -9.116 -25.322 40.995 1.00 39.25 332 SER A CA 1
ATOM 2598 C C . SER A 1 332 ? -8.393 -24.186 40.260 1.00 39.25 332 SER A C 1
ATOM 2600 O O . SER A 1 332 ? -7.686 -24.443 39.286 1.00 39.25 332 SER A O 1
ATOM 2602 N N . MET A 1 333 ? -8.458 -22.952 40.773 1.00 41.25 333 MET A N 1
ATOM 2603 C CA . MET A 1 333 ? -7.700 -21.812 40.256 1.00 41.25 333 MET A CA 1
ATOM 2604 C C . MET A 1 333 ? -6.415 -21.600 41.064 1.00 41.25 333 MET A C 1
ATOM 2606 O O . MET A 1 333 ? -6.358 -20.787 41.984 1.00 41.25 333 MET A O 1
ATOM 2610 N N . ARG A 1 334 ? -5.341 -22.317 40.716 1.00 35.72 334 ARG A N 1
ATOM 2611 C CA . ARG A 1 334 ? -3.986 -21.964 41.174 1.00 35.72 334 ARG A CA 1
ATOM 2612 C C . ARG A 1 334 ? -3.257 -21.108 40.133 1.00 35.72 334 ARG A C 1
ATOM 2614 O O . ARG A 1 334 ? -2.667 -21.668 39.214 1.00 35.72 334 ARG A O 1
ATOM 2621 N N . PRO A 1 335 ? -3.117 -19.797 40.366 1.00 34.16 335 PRO A N 1
ATOM 2622 C CA . PRO A 1 335 ? -1.869 -19.088 40.149 1.00 34.16 335 PRO A CA 1
ATOM 2623 C C . PRO A 1 335 ? -1.060 -19.111 41.454 1.00 34.16 335 PRO A C 1
ATOM 2625 O O . PRO A 1 335 ? -1.606 -19.175 42.556 1.00 34.16 335 PRO A O 1
ATOM 2628 N N . SER A 1 336 ? 0.263 -19.116 41.337 1.00 34.38 336 SER A N 1
ATOM 2629 C CA . SER A 1 336 ? 1.207 -19.204 42.452 1.00 34.38 336 SER A CA 1
ATOM 2630 C C . SER A 1 336 ? 0.894 -18.209 43.585 1.00 34.38 336 SER A C 1
ATOM 2632 O O . SER A 1 336 ? 0.663 -17.019 43.373 1.00 34.38 336 SER A O 1
ATOM 2634 N N . ALA A 1 337 ? 0.930 -18.709 44.822 1.00 33.06 337 ALA A N 1
ATOM 2635 C CA . ALA A 1 337 ? 0.542 -18.031 46.065 1.00 33.06 337 ALA A CA 1
ATOM 2636 C C . ALA A 1 337 ? 1.405 -16.808 46.469 1.00 33.06 337 ALA A C 1
ATOM 2638 O O . ALA A 1 337 ? 1.403 -16.406 47.630 1.00 33.06 337 ALA A O 1
ATOM 2639 N N . GLN A 1 338 ? 2.156 -16.208 45.543 1.00 31.20 338 GLN A N 1
ATOM 2640 C CA . GLN A 1 338 ? 3.017 -15.050 45.800 1.00 31.20 338 GLN A CA 1
ATOM 2641 C C . GLN A 1 338 ? 2.393 -13.708 45.385 1.00 31.20 338 GLN A C 1
ATOM 2643 O O . GLN A 1 338 ? 2.820 -12.678 45.897 1.00 31.20 338 GLN A O 1
ATOM 2648 N N . TYR A 1 339 ? 1.346 -13.693 44.550 1.00 30.56 339 TYR A N 1
ATOM 2649 C CA . TYR A 1 339 ? 0.740 -12.437 44.075 1.00 30.56 339 TYR A CA 1
ATOM 2650 C C . TYR A 1 339 ? -0.391 -11.886 44.957 1.00 30.56 339 TYR A C 1
ATOM 2652 O O . TYR A 1 339 ? -0.588 -10.674 45.017 1.00 30.56 339 TYR A O 1
ATOM 2660 N N . VAL A 1 340 ? -1.100 -12.735 45.708 1.00 32.75 340 VAL A N 1
ATOM 2661 C CA . VAL A 1 340 ? -2.221 -12.287 46.564 1.00 32.75 340 VAL A CA 1
ATOM 2662 C C . VAL A 1 340 ? -1.735 -11.501 47.790 1.00 32.75 340 VAL A C 1
ATOM 2664 O O . VAL A 1 340 ? -2.407 -10.582 48.256 1.00 32.75 340 VAL A O 1
ATOM 2667 N N . THR A 1 341 ? -0.527 -11.784 48.277 1.00 27.81 341 THR A N 1
ATOM 2668 C CA . THR A 1 341 ? 0.024 -11.135 49.476 1.00 27.81 341 THR A CA 1
ATOM 2669 C C . THR A 1 341 ? 0.427 -9.675 49.230 1.00 27.81 341 THR A C 1
ATOM 2671 O O . THR A 1 341 ? 0.437 -8.882 50.169 1.00 27.81 341 THR A O 1
ATOM 2674 N N . ALA A 1 342 ? 0.694 -9.284 47.979 1.00 26.88 342 ALA A N 1
ATOM 2675 C CA . ALA A 1 342 ? 1.112 -7.923 47.637 1.00 26.88 342 ALA A CA 1
ATOM 2676 C C . ALA A 1 342 ? -0.060 -6.923 47.546 1.00 26.88 342 ALA A C 1
ATOM 2678 O O . ALA A 1 342 ? 0.133 -5.739 47.809 1.00 26.88 342 ALA A O 1
ATOM 2679 N N . MET A 1 343 ? -1.285 -7.376 47.243 1.00 29.48 343 MET A N 1
ATOM 2680 C CA . MET A 1 343 ? -2.452 -6.479 47.162 1.00 29.48 343 MET A CA 1
ATOM 2681 C C . MET A 1 343 ? -3.046 -6.099 48.526 1.00 29.48 343 MET A C 1
ATOM 2683 O O . MET A 1 343 ? -3.744 -5.094 48.625 1.00 29.48 343 MET A O 1
ATOM 2687 N N . LEU A 1 344 ? -2.778 -6.862 49.589 1.00 32.34 344 LEU A N 1
ATOM 2688 C CA . LEU A 1 344 ? -3.389 -6.627 50.905 1.00 32.34 344 LEU A CA 1
ATOM 2689 C C . LEU A 1 344 ? -2.609 -5.659 51.808 1.00 32.34 344 LEU A C 1
ATOM 2691 O O . LEU A 1 344 ? -3.081 -5.353 52.899 1.00 32.34 344 LEU A O 1
ATOM 2695 N N . GLN A 1 345 ? -1.442 -5.159 51.388 1.00 28.56 345 GLN A N 1
ATOM 2696 C CA . GLN A 1 345 ? -0.606 -4.306 52.245 1.00 28.56 345 GLN A CA 1
ATOM 2697 C C . GLN A 1 345 ? -0.727 -2.797 51.992 1.00 28.56 345 GLN A C 1
ATOM 2699 O O . GLN A 1 345 ? -0.204 -2.025 52.795 1.00 28.56 345 GLN A O 1
ATOM 2704 N N . HIS A 1 346 ? -1.450 -2.343 50.964 1.00 32.31 346 HIS A N 1
ATOM 2705 C CA . HIS A 1 346 ? -1.601 -0.910 50.662 1.00 32.31 346 HIS A CA 1
ATOM 2706 C C . HIS A 1 346 ? -3.051 -0.493 50.390 1.00 32.31 346 HIS A C 1
ATOM 2708 O O . HIS A 1 346 ? -3.387 0.001 49.317 1.00 32.31 346 HIS A O 1
ATOM 2714 N N . LEU A 1 347 ? -3.900 -0.632 51.406 1.00 28.19 347 LEU A N 1
ATOM 2715 C CA . LEU A 1 347 ? -5.151 0.118 51.505 1.00 28.19 347 LEU A CA 1
ATOM 2716 C C . LEU A 1 347 ? -5.215 0.791 52.885 1.00 28.19 347 LEU A C 1
ATOM 2718 O O . LEU A 1 347 ? -5.148 0.071 53.885 1.00 28.19 347 LEU A O 1
ATOM 2722 N N . PRO A 1 348 ? -5.312 2.130 52.976 1.00 35.75 348 PRO A N 1
ATOM 2723 C CA . PRO A 1 348 ? -5.992 2.765 54.098 1.00 35.75 348 PRO A CA 1
ATOM 2724 C C . PRO A 1 348 ? -7.507 2.515 54.056 1.00 35.75 348 PRO A C 1
ATOM 2726 O O . PRO A 1 348 ? -8.071 2.397 52.940 1.00 35.75 348 PRO A O 1
#

Secondary structure (DSSP, 8-state):
--TTSSTT------SS-EEES--TTTS-SSS--EEEPPPPPSSGGGG-SSS-TTT--TTTTT-TTEEEEETTTTEEEEE---TT-STTEEEEEESS-BTTBTTEE--SEEE-----TT--EEEEEE-TTSSSPPB-EE-TTTTTT-TT--EEEEESSB--EE-S--S-TT-SEEEEESS---EE---TT---TT--EEE--SS--SS--GGGGG-TT--EEE--SS--------HHHHHHHHT-SEEE----S-HHHHHHHHHHHHHHHTT--BTTEEEEEEEEESSSS-EEEEEEE-TTS-HHHHHSSTT----HHHHHHHHHHHHHS-TT----TTSHHHHTSS--

Organism: Pythium insidiosum (NCBI:txid114742)